Protein AF-A0A022XU74-F1 (afdb_monomer_lite)

Structure (mmCIF, N/CA/C/O backbone):
data_AF-A0A022XU74-F1
#
_entry.id   AF-A0A022XU74-F1
#
loop_
_atom_site.group_PDB
_atom_site.id
_atom_site.type_symbol
_atom_site.label_atom_id
_atom_site.label_alt_id
_atom_site.label_comp_id
_atom_site.label_asym_id
_atom_site.label_entity_id
_atom_site.label_seq_id
_atom_site.pdbx_PDB_ins_code
_atom_site.Cartn_x
_atom_site.Cartn_y
_atom_site.Cartn_z
_atom_site.occupancy
_atom_site.B_iso_or_equiv
_atom_site.auth_seq_id
_atom_site.auth_comp_id
_atom_site.auth_asym_id
_atom_site.auth_atom_id
_atom_site.pdbx_PDB_model_num
ATOM 1 N N . MET A 1 1 ? 12.066 -0.675 -9.686 1.00 42.31 1 MET A N 1
ATOM 2 C CA . MET A 1 1 ? 11.246 -1.879 -9.434 1.00 42.31 1 MET A CA 1
ATOM 3 C C . MET A 1 1 ? 12.153 -3.079 -9.615 1.00 42.31 1 MET A C 1
ATOM 5 O O . MET A 1 1 ? 12.629 -3.297 -10.722 1.00 42.31 1 MET A O 1
ATOM 9 N N . SER A 1 2 ? 12.504 -3.754 -8.525 1.00 46.72 2 SER A N 1
ATOM 10 C CA . SER A 1 2 ? 13.387 -4.924 -8.525 1.00 46.72 2 SER A CA 1
ATOM 11 C C . SER A 1 2 ? 12.783 -6.002 -9.427 1.00 46.72 2 SER A C 1
ATOM 13 O O . SER A 1 2 ? 11.634 -6.386 -9.217 1.00 46.72 2 SER A O 1
ATOM 15 N N . GLN A 1 3 ? 13.498 -6.431 -10.468 1.00 62.00 3 GLN A N 1
ATOM 16 C CA . GLN A 1 3 ? 13.019 -7.490 -11.359 1.00 62.00 3 GLN A CA 1
ATOM 17 C C . GLN A 1 3 ? 12.858 -8.772 -10.539 1.00 62.00 3 GLN A C 1
ATOM 19 O O . GLN A 1 3 ? 13.815 -9.217 -9.904 1.00 62.00 3 GLN A O 1
ATOM 24 N N . LEU A 1 4 ? 11.647 -9.336 -10.506 1.00 69.75 4 LEU A N 1
ATOM 25 C CA . LEU A 1 4 ? 11.441 -10.625 -9.856 1.00 69.75 4 LEU A CA 1
ATOM 26 C C . LEU A 1 4 ? 12.253 -11.685 -10.619 1.00 69.75 4 LEU A C 1
ATOM 28 O O . LEU A 1 4 ? 12.171 -11.731 -11.849 1.00 69.75 4 LEU A O 1
ATOM 32 N N . PRO A 1 5 ? 13.027 -12.533 -9.921 1.00 74.19 5 PRO A N 1
ATOM 33 C CA . PRO A 1 5 ? 13.776 -13.599 -10.568 1.00 74.19 5 PRO A CA 1
ATOM 34 C C . PRO A 1 5 ? 12.819 -14.579 -11.256 1.00 74.19 5 PRO A C 1
ATOM 36 O O . PRO A 1 5 ? 11.730 -14.864 -10.748 1.00 74.19 5 PRO A O 1
ATOM 39 N N . SER A 1 6 ? 13.245 -15.129 -12.397 1.00 71.88 6 SER A N 1
ATOM 40 C CA . SER A 1 6 ? 12.476 -16.084 -13.216 1.00 71.88 6 SER A CA 1
ATOM 41 C C . SER A 1 6 ? 12.056 -17.348 -12.463 1.00 71.88 6 SER A C 1
ATOM 43 O O . SER A 1 6 ? 11.087 -18.003 -12.842 1.00 71.88 6 SER A O 1
ATOM 45 N N . LYS A 1 7 ? 12.758 -17.673 -11.372 1.00 80.25 7 LYS A N 1
ATOM 46 C CA . LYS A 1 7 ? 12.442 -18.768 -10.452 1.00 80.25 7 LYS A CA 1
ATOM 47 C C . LYS A 1 7 ? 12.146 -18.231 -9.047 1.00 80.25 7 LYS A C 1
ATOM 49 O O . LYS A 1 7 ? 12.738 -17.221 -8.660 1.00 80.25 7 LYS A O 1
ATOM 54 N N . PRO A 1 8 ? 11.244 -18.882 -8.291 1.00 83.25 8 PRO A N 1
ATOM 55 C CA . PRO A 1 8 ? 11.017 -18.558 -6.887 1.00 83.25 8 PRO A CA 1
ATOM 56 C C . PRO A 1 8 ? 12.295 -18.747 -6.074 1.00 83.25 8 PRO A C 1
ATOM 58 O O . PRO A 1 8 ? 13.014 -19.729 -6.261 1.00 83.25 8 PRO A O 1
ATOM 61 N N . SER A 1 9 ? 12.580 -17.787 -5.193 1.00 87.25 9 SER A N 1
ATOM 62 C CA . SER A 1 9 ? 13.694 -17.904 -4.248 1.00 87.25 9 SER A CA 1
ATOM 63 C C . SER A 1 9 ? 13.379 -18.968 -3.195 1.00 87.25 9 SER A C 1
ATOM 65 O O . SER A 1 9 ? 12.218 -19.180 -2.846 1.00 87.25 9 SER A O 1
ATOM 67 N N . GLU A 1 10 ? 14.404 -19.605 -2.636 1.00 88.88 10 GLU A N 1
ATOM 68 C CA . GLU A 1 10 ? 14.236 -20.541 -1.518 1.00 88.88 10 GLU A CA 1
ATOM 69 C C . GLU A 1 10 ? 13.558 -19.860 -0.315 1.00 88.88 10 GLU A C 1
ATOM 71 O O . GLU A 1 10 ? 12.659 -20.429 0.306 1.00 88.88 10 GLU A O 1
ATOM 76 N N . ASP A 1 11 ? 13.892 -18.589 -0.070 1.00 89.44 11 ASP A N 1
ATOM 77 C CA . ASP A 1 11 ? 13.248 -17.763 0.955 1.00 89.44 11 ASP A CA 1
ATOM 78 C C . ASP A 1 11 ? 11.762 -17.499 0.659 1.00 89.44 11 ASP A C 1
ATOM 80 O O . ASP A 1 11 ? 10.948 -17.487 1.580 1.00 89.44 11 ASP A O 1
ATOM 84 N N . GLU A 1 12 ? 11.388 -17.323 -0.615 1.00 88.44 12 GLU A N 1
ATOM 85 C CA . GLU A 1 12 ? 9.997 -17.102 -1.052 1.00 88.44 12 GLU A CA 1
ATOM 86 C C . GLU A 1 12 ? 9.151 -18.350 -0.775 1.00 88.44 12 GLU A C 1
ATOM 88 O O . GLU A 1 12 ? 8.079 -18.260 -0.178 1.00 88.44 12 GLU A O 1
ATOM 93 N N . ILE A 1 13 ? 9.680 -19.525 -1.128 1.00 91.62 13 ILE A N 1
ATOM 94 C CA . ILE A 1 13 ? 9.034 -20.822 -0.885 1.00 91.62 13 ILE A CA 1
ATOM 95 C C . ILE A 1 13 ? 8.890 -21.068 0.619 1.00 91.62 13 ILE A C 1
ATOM 97 O O . ILE A 1 13 ? 7.824 -21.465 1.096 1.00 91.62 13 ILE A O 1
ATOM 101 N N . ARG A 1 14 ? 9.954 -20.805 1.385 1.00 94.88 14 ARG A N 1
ATOM 102 C CA . ARG A 1 14 ? 9.947 -20.952 2.842 1.00 94.88 14 ARG A CA 1
ATOM 103 C C . ARG A 1 14 ? 8.924 -20.024 3.492 1.00 94.88 14 ARG A C 1
ATOM 105 O O . ARG A 1 14 ? 8.194 -20.463 4.379 1.00 94.88 14 ARG A O 1
ATOM 112 N N . LEU A 1 15 ? 8.860 -18.765 3.066 1.00 94.25 15 LEU A N 1
ATOM 113 C CA . LEU A 1 15 ? 7.917 -17.785 3.595 1.00 94.25 15 LEU A CA 1
ATOM 114 C C . LEU A 1 15 ? 6.472 -18.163 3.252 1.00 94.25 15 LEU A C 1
ATOM 116 O O . LEU A 1 15 ? 5.611 -18.108 4.127 1.00 94.25 15 LEU A O 1
ATOM 120 N N . GLU A 1 16 ? 6.200 -18.605 2.021 1.00 93.62 16 GLU A N 1
ATOM 121 C CA . GLU A 1 16 ? 4.868 -19.080 1.625 1.00 93.62 16 GLU A CA 1
ATOM 122 C C . GLU A 1 16 ? 4.413 -20.246 2.516 1.00 93.62 16 GLU A C 1
ATOM 124 O O . GLU A 1 16 ? 3.294 -20.227 3.038 1.00 93.62 16 GLU A O 1
ATOM 129 N N . ALA A 1 17 ? 5.295 -21.221 2.757 1.00 95.06 17 ALA A N 1
ATOM 130 C CA . ALA A 1 17 ? 5.013 -22.350 3.640 1.00 95.06 17 ALA A CA 1
ATOM 131 C C . ALA A 1 17 ? 4.748 -21.902 5.090 1.00 95.06 17 ALA A C 1
ATOM 133 O O . ALA A 1 17 ? 3.810 -22.383 5.727 1.00 95.06 17 ALA A O 1
ATOM 134 N N . GLN A 1 18 ? 5.525 -20.942 5.605 1.00 96.94 18 GLN A N 1
ATOM 135 C CA . GLN A 1 18 ? 5.308 -20.368 6.938 1.00 96.94 18 GLN A CA 1
ATOM 136 C C . GLN A 1 18 ? 3.965 -19.641 7.045 1.00 96.94 18 GLN A C 1
ATOM 138 O O . GLN A 1 18 ? 3.257 -19.804 8.038 1.00 96.94 18 GLN A O 1
ATOM 143 N N . ILE A 1 19 ? 3.579 -18.866 6.029 1.00 96.38 19 ILE A N 1
ATOM 144 C CA . ILE A 1 19 ? 2.283 -18.179 6.008 1.00 96.38 19 ILE A CA 1
ATOM 145 C C . ILE A 1 19 ? 1.147 -19.208 5.999 1.00 96.38 19 ILE A C 1
ATOM 147 O O . ILE A 1 19 ? 0.192 -19.067 6.763 1.00 96.38 19 ILE A O 1
ATOM 151 N N . GLN A 1 20 ? 1.247 -20.265 5.189 1.00 96.06 20 GLN A N 1
ATOM 152 C CA . GLN A 1 20 ? 0.244 -21.334 5.156 1.00 96.06 20 GLN A CA 1
ATOM 153 C C . GLN A 1 20 ? 0.115 -22.058 6.505 1.00 96.06 20 GLN A C 1
ATOM 155 O O . GLN A 1 20 ? -1.008 -22.302 6.952 1.00 96.06 20 GLN A O 1
ATOM 160 N N . ASP A 1 21 ? 1.229 -22.338 7.186 1.00 97.31 21 ASP A N 1
ATOM 161 C CA . ASP A 1 21 ? 1.238 -22.913 8.539 1.00 97.31 21 ASP A CA 1
ATOM 162 C C . ASP A 1 21 ? 0.601 -21.965 9.571 1.00 97.31 21 ASP A C 1
ATOM 164 O O . ASP A 1 21 ? -0.233 -22.375 10.375 1.00 97.31 21 ASP A O 1
ATOM 168 N N . ILE A 1 22 ? 0.899 -20.665 9.527 1.00 97.44 22 ILE A N 1
ATOM 169 C CA . ILE A 1 22 ? 0.274 -19.690 10.435 1.00 97.44 22 ILE A CA 1
ATOM 170 C C . ILE A 1 22 ? -1.238 -19.601 10.194 1.00 97.44 22 ILE A C 1
ATOM 172 O O . ILE A 1 22 ? -2.018 -19.567 11.150 1.00 97.44 22 ILE A O 1
ATOM 176 N N . LEU A 1 23 ? -1.677 -19.576 8.934 1.00 97.06 23 LEU A N 1
ATOM 177 C CA . LEU A 1 23 ? -3.100 -19.529 8.595 1.00 97.06 23 LEU A CA 1
ATOM 178 C C . LEU A 1 23 ? -3.827 -20.811 9.020 1.00 97.06 23 LEU A C 1
ATOM 180 O O . LEU A 1 23 ? -4.957 -20.726 9.499 1.00 97.06 23 LEU A O 1
ATOM 184 N N . SER A 1 24 ? -3.194 -21.982 8.902 1.00 97.31 24 SER A N 1
ATOM 185 C CA . SER A 1 24 ? -3.773 -23.246 9.372 1.00 97.31 24 SER A CA 1
ATOM 186 C C . SER A 1 24 ? -3.878 -23.286 10.901 1.00 97.31 24 SER A C 1
ATOM 188 O O . SER A 1 24 ? -4.928 -23.640 11.433 1.00 97.31 24 SER A O 1
ATOM 190 N N . ARG A 1 25 ? -2.857 -22.817 11.628 1.00 97.69 25 ARG A N 1
ATOM 191 C CA . ARG A 1 25 ? -2.899 -22.690 13.096 1.00 97.69 25 ARG A CA 1
ATOM 192 C C . ARG A 1 25 ? -3.956 -21.697 13.573 1.00 97.69 25 ARG A C 1
ATOM 194 O O . ARG A 1 25 ? -4.599 -21.921 14.594 1.00 97.69 25 ARG A O 1
ATOM 201 N N . ARG A 1 26 ? -4.168 -20.596 12.848 1.00 97.06 26 ARG A N 1
ATOM 202 C CA . ARG A 1 26 ? -5.259 -19.653 13.152 1.00 97.06 26 ARG A CA 1
ATOM 203 C C . ARG A 1 26 ? -6.628 -20.299 12.960 1.00 97.06 26 ARG A C 1
ATOM 205 O O . ARG A 1 26 ? -7.516 -20.071 13.773 1.00 97.06 26 ARG A O 1
ATOM 212 N N . ASP A 1 27 ? -6.790 -21.116 11.926 1.00 97.12 27 ASP A N 1
ATOM 213 C CA . ASP A 1 27 ? -8.027 -21.852 11.649 1.00 97.12 27 ASP A CA 1
ATOM 214 C C . ASP A 1 27 ? -8.361 -22.868 12.749 1.00 97.12 27 ASP A C 1
ATOM 216 O O . ASP A 1 27 ? -9.500 -22.931 13.224 1.00 97.12 27 ASP A O 1
ATOM 220 N N . THR A 1 28 ? -7.357 -23.614 13.225 1.00 97.38 28 THR A N 1
ATOM 221 C CA . THR A 1 28 ? -7.536 -24.554 14.339 1.00 97.38 28 THR A CA 1
ATOM 222 C C . THR A 1 28 ? -7.875 -23.827 15.636 1.00 97.38 28 THR A C 1
ATOM 224 O O . THR A 1 28 ? -8.799 -24.244 16.334 1.00 97.38 28 THR A O 1
ATOM 227 N N . LEU A 1 29 ? -7.212 -22.705 15.932 1.00 96.69 29 LEU A N 1
ATOM 228 C CA . LEU A 1 29 ? -7.495 -21.886 17.113 1.00 96.69 29 LEU A CA 1
ATOM 229 C C . LEU A 1 29 ? -8.911 -21.296 17.065 1.00 96.69 29 LEU A C 1
ATOM 231 O O . LEU A 1 29 ? -9.651 -21.389 18.040 1.00 96.69 29 LEU A O 1
ATOM 235 N N . ILE A 1 30 ? -9.337 -20.747 15.925 1.00 95.94 30 ILE A N 1
ATOM 236 C CA . ILE A 1 30 ? -10.706 -20.237 15.741 1.00 95.94 30 ILE A CA 1
ATOM 237 C C . ILE A 1 30 ? -11.735 -21.365 15.896 1.00 95.94 30 ILE A C 1
ATOM 239 O O . ILE A 1 30 ? -12.788 -21.165 16.502 1.00 95.94 30 ILE A O 1
ATOM 243 N N . SER A 1 31 ? -11.426 -22.567 15.407 1.00 95.12 31 SER A N 1
ATOM 244 C CA . SER A 1 31 ? -12.279 -23.746 15.593 1.00 95.12 31 SER A CA 1
ATOM 245 C C . SER A 1 31 ? -12.391 -24.149 17.067 1.00 95.12 31 SER A C 1
ATOM 247 O O . SER A 1 31 ? -13.482 -24.479 17.531 1.00 95.12 31 SER A O 1
ATOM 249 N N . GLN A 1 32 ? -11.295 -24.082 17.829 1.00 95.12 32 GLN A N 1
ATOM 250 C CA . GLN A 1 32 ? -11.302 -24.312 19.278 1.00 95.12 32 GLN A CA 1
ATOM 251 C C . GLN A 1 32 ? -12.114 -23.242 20.019 1.00 95.12 32 GLN A C 1
ATOM 253 O O . GLN A 1 32 ? -12.938 -23.590 20.862 1.00 95.12 32 GLN A O 1
ATOM 258 N N . LEU A 1 33 ? -11.947 -21.961 19.667 1.00 91.62 33 LEU A N 1
ATOM 259 C CA . LEU A 1 33 ? -12.732 -20.860 20.235 1.00 91.62 33 LEU A CA 1
ATOM 260 C C . LEU A 1 33 ? -14.230 -21.020 19.963 1.00 91.62 33 LEU A C 1
ATOM 262 O O . LEU A 1 33 ? -15.030 -20.741 20.851 1.00 91.62 33 LEU A O 1
ATOM 266 N N . SER A 1 34 ? -14.609 -21.505 18.775 1.00 92.19 34 SER A N 1
ATOM 267 C CA . SER A 1 34 ? -16.009 -21.833 18.485 1.00 92.19 34 SER A CA 1
ATOM 268 C C . SER A 1 34 ? -16.546 -22.866 19.456 1.00 92.19 34 SER A C 1
ATOM 270 O O . SER A 1 34 ? -17.544 -22.607 20.107 1.00 92.19 34 SER A O 1
ATOM 272 N N . ARG A 1 35 ? -15.846 -23.995 19.615 1.00 91.50 35 ARG A N 1
ATOM 273 C CA . ARG A 1 35 ? -16.293 -25.080 20.500 1.00 91.50 35 ARG A CA 1
ATOM 274 C C . ARG A 1 35 ? -16.419 -24.628 21.952 1.00 91.50 35 ARG A C 1
ATOM 276 O O . ARG A 1 35 ? -17.357 -25.027 22.629 1.00 91.50 35 ARG A O 1
ATOM 283 N N . LEU A 1 36 ? -15.488 -23.795 22.423 1.00 89.44 36 LEU A N 1
ATOM 284 C CA . LEU A 1 36 ? -15.551 -23.220 23.768 1.00 89.44 36 LEU A CA 1
ATOM 285 C C . LEU A 1 36 ? -16.782 -22.326 23.934 1.00 89.44 36 LEU A C 1
ATOM 287 O O . LEU A 1 36 ? -17.478 -22.430 24.939 1.00 89.44 36 LEU A O 1
ATOM 291 N N . LEU A 1 37 ? -17.085 -21.495 22.938 1.00 87.69 37 LEU A N 1
ATOM 292 C CA . LEU A 1 37 ? -18.254 -20.622 22.969 1.00 87.69 37 LEU A CA 1
ATOM 293 C C . LEU A 1 37 ? -19.570 -21.402 22.857 1.00 87.69 37 LEU A C 1
ATOM 295 O O . LEU A 1 37 ? -20.526 -21.069 23.546 1.00 87.69 37 LEU A O 1
ATOM 299 N N . ASP A 1 38 ? -19.595 -22.465 22.053 1.00 85.69 38 ASP A N 1
ATOM 300 C CA . ASP A 1 38 ? -20.742 -23.369 21.915 1.00 85.69 38 ASP A CA 1
ATOM 301 C C . ASP A 1 38 ? -21.007 -24.158 23.215 1.00 85.69 38 ASP A C 1
ATOM 303 O O . ASP A 1 38 ? -22.126 -24.603 23.458 1.00 85.69 38 ASP A O 1
ATOM 307 N N . SER A 1 39 ? -19.987 -24.311 24.071 1.00 85.12 39 SER A N 1
ATOM 308 C CA . SER A 1 39 ? -20.100 -24.932 25.397 1.00 85.12 39 SER A CA 1
ATOM 309 C C . SER A 1 39 ? -20.493 -23.966 2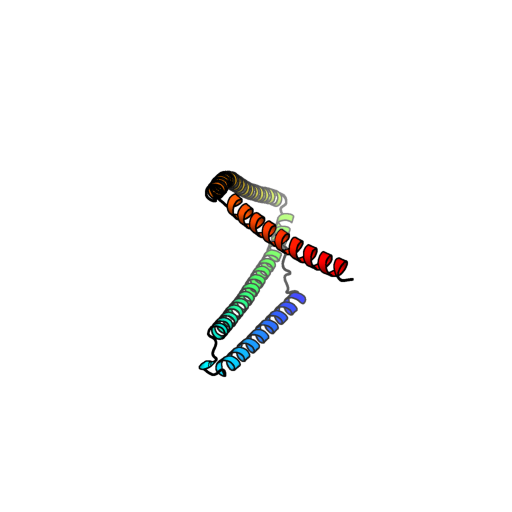6.526 1.00 85.12 39 SER A C 1
ATOM 311 O O . SER A 1 39 ? -20.791 -24.421 27.631 1.00 85.12 39 SER A O 1
ATOM 313 N N . GLU A 1 40 ? -20.510 -22.647 26.285 1.00 83.31 40 GLU A N 1
ATOM 314 C CA . GLU A 1 40 ? -20.967 -21.670 27.282 1.00 83.31 40 GLU A CA 1
ATOM 315 C C . GLU A 1 40 ? -22.496 -21.727 27.437 1.00 83.31 40 GLU A C 1
ATOM 317 O O . GLU A 1 40 ? -23.253 -21.751 26.468 1.00 83.31 40 GLU A O 1
ATOM 322 N N . THR A 1 41 ? -22.981 -21.694 28.681 1.00 73.75 41 THR A N 1
ATOM 323 C CA . THR A 1 41 ? -24.421 -21.608 28.955 1.00 73.75 41 THR A CA 1
ATOM 324 C C . THR A 1 41 ? -25.021 -20.294 28.429 1.00 73.75 41 THR A C 1
ATOM 326 O O . THR A 1 41 ? -24.374 -19.249 28.540 1.00 73.75 41 THR A O 1
ATOM 329 N N . PRO A 1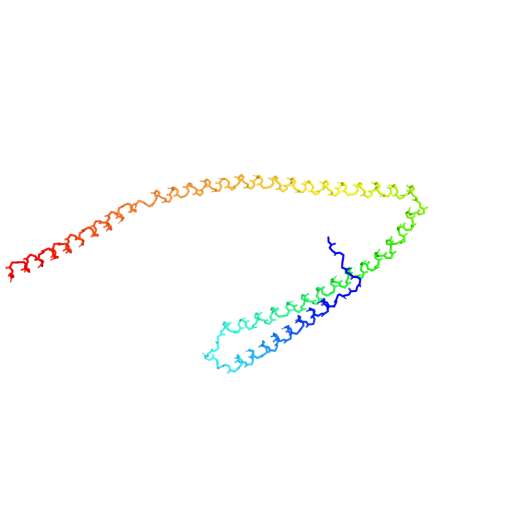 42 ? -26.286 -20.278 27.958 1.00 68.75 42 PRO A N 1
ATOM 330 C CA . PRO A 1 42 ? -26.923 -19.081 27.394 1.00 68.75 42 PRO A CA 1
ATOM 331 C C . PRO A 1 42 ? -26.934 -17.864 28.332 1.00 68.75 42 PRO A C 1
ATOM 333 O O . PRO A 1 42 ? -26.874 -16.731 27.869 1.00 68.75 42 PRO A O 1
ATOM 336 N N . LEU A 1 43 ? -26.962 -18.089 29.653 1.00 61.66 43 LEU A N 1
ATOM 337 C CA . LEU A 1 43 ? -26.923 -17.029 30.671 1.00 61.66 43 LEU A CA 1
ATOM 338 C C . LEU A 1 43 ? -25.570 -16.299 30.776 1.00 61.66 43 LEU A C 1
ATOM 340 O O . LEU A 1 43 ? -25.524 -15.185 31.287 1.00 61.66 43 LEU A O 1
ATOM 344 N N . THR A 1 44 ? -24.478 -16.906 30.306 1.00 68.12 44 THR A N 1
ATOM 345 C CA . THR A 1 44 ? -23.117 -16.333 30.319 1.00 68.12 44 THR A CA 1
A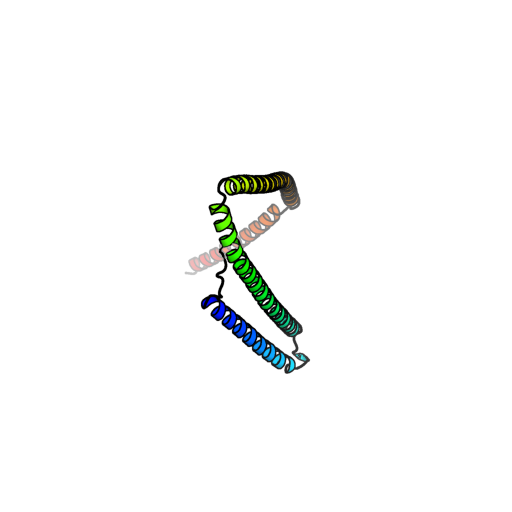TOM 346 C C . THR A 1 44 ? -22.605 -15.989 28.920 1.00 68.12 44 THR A C 1
ATOM 348 O O . THR A 1 44 ? -21.499 -15.461 28.781 1.00 68.12 44 THR A O 1
ATOM 351 N N . ALA A 1 45 ? -23.401 -16.276 27.885 1.00 69.50 45 ALA A N 1
ATOM 352 C CA . ALA A 1 45 ? -23.045 -16.058 26.493 1.00 69.50 45 ALA A CA 1
ATOM 353 C C . ALA A 1 45 ? -22.917 -14.556 26.201 1.00 69.50 45 ALA A C 1
ATOM 355 O O . ALA A 1 45 ? -23.886 -13.797 26.203 1.00 69.50 45 ALA A O 1
ATOM 356 N N . SER A 1 46 ? -21.688 -14.109 25.945 1.00 82.06 46 SER A N 1
ATOM 357 C CA . SER A 1 46 ? -21.408 -12.709 25.630 1.00 82.06 46 SER A CA 1
ATOM 358 C C . SER A 1 46 ? -21.543 -12.453 24.128 1.00 82.06 46 SER A C 1
ATOM 360 O O . SER A 1 46 ? -20.775 -12.993 23.329 1.00 82.06 46 SER A O 1
ATOM 362 N N . ALA A 1 47 ? -22.453 -11.553 23.742 1.00 85.25 47 ALA A N 1
ATOM 363 C CA . ALA A 1 47 ? -22.606 -11.098 22.355 1.00 85.25 47 ALA A CA 1
ATOM 364 C C . ALA A 1 47 ? -21.294 -10.531 21.770 1.00 85.25 47 ALA A C 1
ATOM 366 O O . ALA A 1 47 ? -21.004 -10.700 20.586 1.00 85.25 47 ALA A O 1
ATOM 367 N N . LEU A 1 48 ? -20.450 -9.923 22.614 1.00 87.44 48 LEU A N 1
ATOM 368 C CA . LEU A 1 48 ? -19.128 -9.437 22.214 1.00 87.44 48 LEU A CA 1
ATOM 369 C C . LEU A 1 48 ? -18.185 -10.587 21.833 1.00 87.44 48 LEU A C 1
ATOM 371 O O . LEU A 1 48 ? -17.472 -10.474 20.837 1.00 87.44 48 LEU A O 1
ATOM 375 N N . LYS A 1 49 ? -18.179 -11.701 22.580 1.00 88.75 49 LYS A N 1
ATOM 376 C CA . LYS A 1 49 ? -17.353 -12.879 22.250 1.00 88.75 49 LYS A CA 1
ATOM 377 C C . LYS A 1 49 ? -17.778 -13.495 20.914 1.00 88.75 49 LYS A C 1
ATOM 379 O O . LYS A 1 49 ? -16.921 -13.798 20.087 1.00 88.75 49 LYS A O 1
ATOM 384 N N . GLN A 1 50 ? -19.086 -13.605 20.674 1.00 88.69 50 GLN A N 1
ATOM 385 C CA . GLN A 1 50 ? -19.642 -14.096 19.405 1.00 88.69 50 GLN A CA 1
ATOM 386 C C . GLN A 1 50 ? -19.261 -13.195 18.224 1.00 88.69 50 GLN A C 1
ATOM 388 O O . GLN A 1 50 ? -18.804 -13.687 17.191 1.00 88.69 50 GLN A O 1
ATOM 393 N N . ASN A 1 51 ? -19.378 -11.874 18.388 1.00 92.06 51 ASN A N 1
ATOM 394 C CA . ASN A 1 51 ? -19.001 -10.922 17.348 1.00 92.06 51 ASN A CA 1
ATOM 395 C C . ASN A 1 51 ? -17.495 -10.973 17.032 1.00 92.06 51 ASN A C 1
ATOM 397 O O . ASN A 1 51 ? -17.118 -11.041 15.863 1.00 92.06 51 ASN A O 1
ATOM 401 N N . ASN A 1 52 ? -16.634 -11.036 18.053 1.00 92.94 52 ASN A N 1
ATOM 402 C CA . ASN A 1 52 ? -15.189 -11.174 17.849 1.00 92.94 52 ASN A CA 1
ATOM 403 C C . ASN A 1 52 ? -14.830 -12.486 17.138 1.00 92.94 52 ASN A C 1
ATOM 405 O O . ASN A 1 52 ? -14.013 -12.473 16.220 1.00 92.94 52 ASN A O 1
ATOM 409 N N . LEU A 1 53 ? -15.467 -13.606 17.495 1.00 93.44 53 LEU A N 1
ATOM 410 C CA . LEU A 1 53 ? -15.257 -14.880 16.803 1.00 93.44 53 LEU A CA 1
ATOM 411 C C . LEU A 1 53 ? -15.660 -14.799 15.323 1.00 93.44 53 LEU A C 1
ATOM 413 O O . LEU A 1 53 ? -14.921 -15.272 14.458 1.00 93.44 53 LEU A O 1
ATOM 417 N N . SER A 1 54 ? -16.802 -14.171 15.024 1.00 93.88 54 SER A N 1
ATOM 418 C CA . SER A 1 54 ? -17.237 -13.915 13.645 1.00 93.88 54 SER A CA 1
ATOM 419 C C . SER A 1 54 ? -16.204 -13.087 12.881 1.00 93.88 54 SER A C 1
ATOM 421 O O . SER A 1 54 ? -15.788 -13.471 11.790 1.00 93.88 54 SER A O 1
ATOM 423 N N . ARG A 1 55 ? -15.711 -12.004 13.490 1.00 96.25 55 ARG A N 1
ATOM 424 C CA . ARG A 1 55 ? -14.673 -11.150 12.905 1.00 96.25 55 ARG A CA 1
ATOM 425 C C . ARG A 1 55 ? -13.367 -11.907 12.659 1.00 96.25 55 ARG A C 1
ATOM 427 O O . ARG A 1 55 ? -12.741 -11.733 11.621 1.00 96.25 55 ARG A O 1
ATOM 434 N N . HIS A 1 56 ? -12.945 -12.776 13.577 1.00 96.19 56 HIS A N 1
ATOM 435 C CA . HIS A 1 56 ? -11.740 -13.585 13.385 1.00 96.19 56 HIS A CA 1
ATOM 436 C C . HIS A 1 56 ? -11.857 -14.548 12.195 1.00 96.19 56 HIS A C 1
ATOM 438 O O . HIS A 1 56 ? -10.868 -14.735 11.484 1.00 96.19 56 HIS A O 1
ATOM 444 N N . ARG A 1 57 ? -13.045 -15.123 11.951 1.00 96.56 57 ARG A N 1
ATOM 445 C CA . ARG A 1 57 ? -13.316 -15.957 10.765 1.00 96.56 57 ARG A CA 1
ATOM 446 C C . ARG A 1 57 ? -13.242 -15.153 9.473 1.00 96.56 57 ARG A C 1
ATOM 448 O O . ARG A 1 57 ? -12.613 -15.606 8.522 1.00 96.56 57 ARG A O 1
ATOM 455 N N . GLU A 1 58 ? -13.852 -13.973 9.461 1.00 97.56 58 GLU A N 1
ATOM 456 C CA . GLU A 1 58 ? -13.848 -13.067 8.310 1.00 97.56 58 GLU A CA 1
ATOM 457 C C . GLU A 1 58 ? -12.420 -12.657 7.928 1.00 97.56 58 GLU A C 1
ATOM 459 O O . GLU A 1 58 ? -11.993 -12.894 6.802 1.00 97.56 58 GLU A O 1
ATOM 464 N N . VAL A 1 59 ? -11.637 -12.176 8.897 1.00 97.62 59 VAL A N 1
ATOM 465 C CA . VAL A 1 59 ? -10.237 -11.772 8.680 1.00 97.62 59 VAL A CA 1
ATOM 466 C C . VAL A 1 59 ? -9.370 -12.951 8.219 1.00 97.62 59 VAL A C 1
ATOM 468 O O . VAL A 1 59 ? -8.478 -12.792 7.389 1.00 97.62 59 VAL A O 1
ATOM 471 N N . LEU A 1 60 ? -9.604 -14.164 8.736 1.00 97.25 60 LEU A N 1
ATOM 472 C CA . LEU A 1 60 ? -8.881 -15.351 8.267 1.00 97.25 60 LEU A CA 1
ATOM 473 C C . LEU A 1 60 ? -9.200 -15.670 6.797 1.00 97.25 60 LEU A C 1
ATOM 475 O O . LEU A 1 60 ? -8.302 -16.042 6.037 1.00 97.25 60 LEU A O 1
ATOM 479 N N . LEU A 1 61 ? -10.467 -15.548 6.402 1.00 97.25 61 LEU A N 1
ATOM 480 C CA . LEU A 1 61 ? -10.909 -15.775 5.029 1.00 97.25 61 LEU A CA 1
ATOM 481 C C . LEU A 1 61 ? -10.322 -14.723 4.082 1.00 97.25 61 LEU A C 1
ATOM 483 O O . LEU A 1 61 ? -9.811 -15.090 3.024 1.00 97.25 61 LEU A O 1
ATOM 487 N N . GLU A 1 62 ? -10.319 -13.456 4.493 1.00 97.94 62 GLU A N 1
ATOM 488 C CA . GLU A 1 62 ? -9.689 -12.352 3.767 1.00 97.94 62 GLU A CA 1
ATOM 489 C C . GLU A 1 62 ? -8.204 -12.636 3.508 1.00 97.94 62 GLU A C 1
ATOM 491 O O . GLU A 1 62 ? -7.780 -12.673 2.354 1.00 97.94 62 GLU A O 1
ATOM 496 N N . HIS A 1 63 ? -7.424 -12.968 4.542 1.00 97.50 63 HIS A N 1
ATOM 497 C CA . HIS A 1 63 ? -5.998 -13.271 4.372 1.00 97.50 63 HIS A CA 1
ATOM 498 C C . HIS A 1 63 ? -5.734 -14.486 3.472 1.00 97.50 63 HIS A C 1
ATOM 500 O O . HIS A 1 63 ? -4.748 -14.512 2.734 1.00 97.50 63 HIS A O 1
ATOM 506 N N . ARG A 1 64 ? -6.599 -15.509 3.498 1.00 96.88 64 ARG A N 1
ATOM 507 C CA . ARG A 1 64 ? -6.486 -16.660 2.584 1.00 96.88 64 ARG A CA 1
ATOM 508 C C . ARG A 1 64 ? -6.716 -16.249 1.130 1.00 96.88 64 ARG A C 1
ATOM 510 O O . ARG A 1 64 ? -5.995 -16.710 0.242 1.00 96.88 64 ARG A O 1
ATOM 517 N N . GLN A 1 65 ? -7.707 -15.397 0.878 1.00 97.31 65 GLN A N 1
ATOM 518 C CA . GLN A 1 65 ? -7.967 -14.864 -0.459 1.00 97.31 65 GLN A CA 1
ATOM 519 C C . GLN A 1 65 ? -6.832 -13.953 -0.927 1.00 97.31 65 GLN A C 1
ATOM 521 O O . GLN A 1 65 ? -6.401 -14.057 -2.075 1.00 97.31 65 GLN A O 1
ATOM 526 N N . GLU A 1 66 ? -6.313 -13.115 -0.034 1.00 96.81 66 GLU A N 1
ATOM 527 C CA . GLU A 1 66 ? -5.193 -12.222 -0.307 1.00 96.81 66 GLU A CA 1
ATOM 528 C C . GLU A 1 66 ? -3.927 -13.005 -0.666 1.00 96.81 66 GLU A C 1
ATOM 530 O O . GLU A 1 66 ? -3.317 -12.721 -1.695 1.00 96.81 66 GLU A O 1
ATOM 535 N N . LEU A 1 67 ? -3.588 -14.061 0.084 1.00 95.88 67 LEU A N 1
ATOM 536 C CA . LEU A 1 67 ? -2.459 -14.937 -0.242 1.00 95.88 67 LEU A CA 1
ATOM 537 C C . LEU A 1 67 ? -2.617 -15.574 -1.630 1.00 95.88 67 LEU A C 1
ATOM 539 O O . LEU A 1 67 ? -1.674 -15.581 -2.423 1.00 95.88 67 LEU A O 1
ATOM 543 N N . LYS A 1 68 ? -3.815 -16.080 -1.954 1.00 96.06 68 LYS A N 1
ATOM 544 C CA . LYS A 1 68 ? -4.103 -16.657 -3.276 1.00 96.06 68 LYS A CA 1
ATOM 545 C C . LYS A 1 68 ? -3.937 -15.618 -4.386 1.00 96.06 68 LYS A C 1
ATOM 547 O O . LYS A 1 68 ? -3.350 -15.921 -5.424 1.00 96.06 68 LYS A O 1
ATOM 552 N N . ARG A 1 69 ? -4.443 -14.402 -4.172 1.00 96.94 69 ARG A N 1
ATOM 553 C CA . ARG A 1 69 ? -4.324 -13.290 -5.119 1.00 96.94 69 ARG A CA 1
ATOM 554 C C . ARG A 1 69 ? -2.866 -12.885 -5.308 1.00 96.94 69 ARG A C 1
ATOM 556 O O . ARG A 1 69 ? -2.430 -12.757 -6.444 1.00 96.94 69 ARG A O 1
ATOM 563 N N . LEU A 1 70 ? -2.113 -12.739 -4.221 1.00 94.50 70 LEU A N 1
ATOM 564 C CA . LEU A 1 70 ? -0.700 -12.375 -4.257 1.00 94.50 70 LEU A CA 1
ATOM 565 C C . LEU A 1 70 ? 0.116 -13.413 -5.031 1.00 94.50 70 LEU A C 1
ATOM 567 O O . LEU A 1 70 ? 0.888 -13.045 -5.912 1.00 94.50 70 LEU A O 1
ATOM 571 N N . LYS A 1 71 ? -0.117 -14.704 -4.776 1.00 93.81 71 LYS A N 1
ATOM 572 C CA . LYS A 1 71 ? 0.528 -15.798 -5.510 1.00 93.81 71 LYS A CA 1
ATOM 573 C C . LYS A 1 71 ? 0.236 -15.742 -7.011 1.00 93.81 71 LYS A C 1
ATOM 575 O O . LYS A 1 71 ? 1.153 -15.896 -7.813 1.00 93.81 71 LYS A O 1
ATOM 580 N N . ALA A 1 72 ? -1.017 -15.490 -7.391 1.00 93.94 72 ALA A N 1
ATOM 581 C CA . ALA A 1 72 ? -1.397 -15.340 -8.794 1.00 93.94 72 ALA A CA 1
ATOM 582 C C . ALA A 1 72 ? -0.696 -14.137 -9.449 1.00 93.94 72 ALA A C 1
ATOM 584 O O . ALA A 1 72 ? -0.120 -14.285 -10.521 1.00 93.94 72 ALA A O 1
ATOM 585 N N . THR A 1 73 ? -0.667 -12.980 -8.780 1.00 94.06 73 THR A N 1
ATOM 586 C CA . THR A 1 73 ? 0.027 -11.778 -9.270 1.00 94.06 73 THR A CA 1
ATOM 587 C C . THR A 1 73 ? 1.532 -12.004 -9.430 1.00 94.06 73 THR A C 1
ATOM 589 O O . THR A 1 73 ? 2.122 -11.560 -10.415 1.00 94.06 73 THR A O 1
ATOM 592 N N . ILE A 1 74 ? 2.170 -12.694 -8.479 1.00 91.75 74 ILE A N 1
ATOM 593 C CA . ILE A 1 74 ? 3.599 -13.029 -8.554 1.00 91.75 74 ILE A CA 1
ATOM 594 C C . ILE A 1 74 ? 3.865 -13.962 -9.739 1.00 91.75 74 ILE A C 1
ATOM 596 O O . ILE A 1 74 ? 4.804 -13.715 -10.494 1.00 91.75 74 ILE A O 1
ATOM 600 N N . SER A 1 75 ? 3.034 -14.992 -9.928 1.00 90.56 75 SER A N 1
ATOM 601 C CA . SER A 1 75 ? 3.145 -15.904 -11.074 1.00 90.56 75 SER A CA 1
ATOM 602 C C . SER A 1 75 ? 3.004 -15.157 -12.396 1.00 90.56 75 SER A C 1
ATOM 604 O O . SER A 1 75 ? 3.892 -15.254 -13.230 1.00 90.56 75 SER A O 1
ATOM 606 N N . ASP A 1 76 ? 1.960 -14.341 -12.548 1.00 91.00 76 ASP A N 1
ATOM 607 C CA . ASP A 1 76 ? 1.711 -13.557 -13.764 1.00 91.00 76 ASP A CA 1
ATOM 608 C C . ASP A 1 76 ? 2.870 -12.597 -14.075 1.00 91.00 76 ASP A C 1
ATOM 610 O O . ASP A 1 76 ? 3.352 -12.504 -15.204 1.00 91.00 76 ASP A O 1
ATOM 614 N N . THR A 1 77 ? 3.408 -11.939 -13.044 1.00 89.25 77 THR A N 1
ATOM 615 C CA . THR A 1 77 ? 4.581 -11.068 -13.193 1.00 89.25 77 THR A CA 1
ATOM 616 C C . THR A 1 77 ? 5.809 -11.859 -13.646 1.00 89.25 77 THR A C 1
ATOM 618 O O . THR A 1 77 ? 6.560 -11.395 -14.504 1.00 89.25 77 THR A O 1
ATOM 621 N N . ARG A 1 78 ? 6.024 -13.056 -13.092 1.00 88.31 78 ARG A N 1
ATOM 622 C CA . ARG A 1 78 ? 7.146 -13.939 -13.437 1.00 88.31 78 ARG A CA 1
ATOM 623 C C . ARG A 1 78 ? 7.006 -14.491 -14.859 1.00 88.31 78 ARG A C 1
ATOM 625 O O . ARG A 1 78 ? 7.982 -14.464 -15.604 1.00 88.31 78 ARG A O 1
ATOM 632 N N . ASP A 1 79 ? 5.805 -14.886 -15.267 1.00 87.38 79 ASP A N 1
ATOM 633 C CA . ASP A 1 79 ? 5.497 -15.328 -16.630 1.00 87.38 79 ASP A CA 1
ATOM 634 C C . ASP A 1 79 ? 5.728 -14.198 -17.636 1.00 87.38 79 ASP A C 1
ATOM 636 O O . ASP A 1 79 ? 6.415 -14.381 -18.643 1.00 87.38 79 ASP A O 1
ATOM 640 N N . ARG A 1 80 ? 5.273 -12.983 -17.312 1.00 86.38 80 ARG A N 1
ATOM 641 C CA . ARG A 1 80 ? 5.542 -11.787 -18.113 1.00 86.38 80 ARG A CA 1
ATOM 642 C C . ARG A 1 80 ? 7.039 -11.513 -18.249 1.00 86.38 80 ARG A C 1
ATOM 644 O O . ARG A 1 80 ? 7.495 -11.215 -19.347 1.00 86.38 80 ARG A O 1
ATOM 651 N N . VAL A 1 81 ? 7.815 -11.615 -17.170 1.00 84.50 81 VAL A N 1
ATOM 652 C CA . VAL A 1 81 ? 9.277 -11.431 -17.220 1.00 84.50 81 VAL A CA 1
ATOM 653 C C . VAL A 1 81 ? 9.944 -12.507 -18.079 1.00 84.50 81 VAL A C 1
ATOM 655 O O . VAL A 1 81 ? 10.808 -12.175 -18.888 1.00 84.50 81 VAL A O 1
ATOM 658 N N . ASN A 1 82 ? 9.523 -13.766 -17.961 1.00 83.12 82 ASN A N 1
ATOM 659 C CA . ASN A 1 82 ? 10.060 -14.867 -18.763 1.00 83.12 82 ASN A CA 1
ATOM 660 C C . ASN A 1 82 ? 9.800 -14.662 -20.263 1.00 83.12 82 ASN A C 1
ATOM 662 O O . ASN A 1 82 ? 10.710 -14.837 -21.072 1.00 83.12 82 ASN A O 1
ATOM 666 N N . LEU A 1 83 ? 8.593 -14.224 -20.635 1.00 83.44 83 LEU A N 1
ATOM 667 C CA . LEU A 1 83 ? 8.259 -13.886 -22.022 1.00 83.44 83 LEU A CA 1
ATOM 668 C C . LEU A 1 83 ? 9.070 -12.686 -22.526 1.00 83.44 83 LEU A C 1
ATOM 670 O O . LEU A 1 83 ? 9.605 -12.715 -23.634 1.00 83.44 83 LEU A O 1
ATOM 674 N N . LEU A 1 84 ? 9.204 -11.641 -21.705 1.00 80.38 84 LEU A N 1
ATOM 675 C CA . LEU A 1 84 ? 9.944 -10.437 -22.077 1.00 80.38 84 LEU A CA 1
ATOM 676 C C . LEU A 1 84 ? 11.449 -10.679 -22.190 1.00 80.38 84 LEU A C 1
ATOM 678 O O . LEU A 1 84 ? 12.076 -10.025 -23.010 1.00 80.38 84 LEU A O 1
ATOM 682 N N . SER A 1 85 ? 12.037 -11.596 -21.418 1.00 77.31 85 SER A N 1
ATOM 683 C CA . SER A 1 85 ? 13.472 -11.901 -21.506 1.00 77.31 85 SER A CA 1
ATOM 684 C C . SER A 1 85 ? 13.867 -12.408 -22.894 1.00 77.31 85 SER A C 1
ATOM 686 O O . SER A 1 85 ? 14.853 -11.933 -23.448 1.00 77.31 85 SER A O 1
ATOM 688 N N . ASN A 1 86 ? 13.082 -13.326 -23.464 1.00 74.81 86 ASN A N 1
ATOM 689 C CA . ASN A 1 86 ? 13.344 -13.886 -24.795 1.00 74.81 86 ASN A CA 1
ATOM 690 C C . ASN A 1 86 ? 13.100 -12.850 -25.900 1.00 74.81 86 ASN A C 1
ATOM 692 O O . ASN A 1 86 ? 13.888 -12.707 -26.827 1.00 74.81 86 ASN A O 1
ATOM 696 N N . VAL A 1 87 ? 12.033 -12.059 -25.769 1.00 78.88 87 VAL A N 1
ATOM 697 C CA . VAL A 1 87 ? 11.749 -10.978 -26.722 1.00 78.88 87 VAL A CA 1
ATOM 698 C C . VAL A 1 87 ? 12.837 -9.905 -26.674 1.00 78.88 87 VAL A C 1
ATOM 700 O O . VAL A 1 87 ? 13.219 -9.364 -27.705 1.00 78.88 87 VAL A O 1
ATOM 703 N N . ARG A 1 88 ? 13.378 -9.602 -25.490 1.00 79.38 88 ARG A N 1
ATOM 704 C CA . ARG A 1 88 ? 14.425 -8.591 -25.329 1.00 79.38 88 ARG A CA 1
ATOM 705 C C . ARG A 1 88 ? 15.745 -9.040 -25.944 1.00 79.38 88 ARG A C 1
ATOM 707 O O . ARG A 1 88 ? 16.360 -8.231 -26.623 1.00 79.38 88 ARG A O 1
ATOM 714 N N . SER A 1 89 ? 16.126 -10.314 -25.805 1.00 81.50 89 SER A N 1
ATOM 715 C CA . SER A 1 89 ? 17.304 -10.845 -26.505 1.00 81.50 89 SER A CA 1
ATOM 716 C C . SER A 1 89 ? 17.165 -10.770 -28.025 1.00 81.50 89 SER A C 1
ATOM 718 O O . SER A 1 89 ? 18.129 -10.417 -28.702 1.00 81.50 89 SER A O 1
ATOM 720 N N . ASP A 1 90 ? 15.971 -11.030 -28.559 1.00 79.31 90 ASP A N 1
ATOM 721 C CA . ASP A 1 90 ? 15.714 -10.956 -30.001 1.00 79.31 90 ASP A CA 1
ATOM 722 C C . ASP A 1 90 ? 15.704 -9.502 -30.504 1.00 79.31 90 ASP A C 1
ATOM 724 O O . ASP A 1 90 ? 16.265 -9.203 -31.558 1.00 79.31 90 ASP A O 1
ATOM 728 N N . ILE A 1 91 ? 15.128 -8.575 -29.729 1.00 79.00 91 ILE A N 1
ATOM 729 C CA . ILE A 1 91 ? 15.157 -7.133 -30.016 1.00 79.00 91 ILE A CA 1
ATOM 730 C C . ILE A 1 91 ? 16.590 -6.600 -29.969 1.00 79.00 91 ILE A C 1
ATOM 732 O O . ILE A 1 91 ? 16.978 -5.839 -30.852 1.00 79.00 91 ILE A O 1
ATOM 736 N N . ASP A 1 92 ? 17.381 -6.993 -28.972 1.00 81.38 92 ASP A N 1
ATOM 737 C CA . ASP A 1 92 ? 18.771 -6.556 -28.835 1.00 81.38 92 ASP A CA 1
ATOM 738 C C . ASP A 1 92 ? 19.628 -7.098 -29.991 1.00 81.38 92 ASP A C 1
ATOM 740 O O . ASP A 1 92 ? 20.422 -6.354 -30.571 1.00 81.38 92 ASP A O 1
ATOM 744 N N . ALA A 1 93 ? 19.411 -8.352 -30.407 1.00 82.44 93 ALA A N 1
ATOM 745 C CA . ALA A 1 93 ? 20.046 -8.930 -31.591 1.00 82.44 93 ALA A CA 1
ATOM 746 C C . ALA A 1 93 ? 19.635 -8.203 -32.886 1.00 82.44 93 ALA A C 1
ATOM 748 O O . ALA A 1 93 ? 20.487 -7.893 -33.722 1.00 82.44 93 ALA A O 1
ATOM 749 N N . TYR A 1 94 ? 18.350 -7.866 -33.038 1.00 80.06 94 TYR A N 1
ATOM 750 C CA . TYR A 1 94 ? 17.852 -7.089 -34.174 1.00 80.06 94 TYR A CA 1
ATOM 751 C C . TYR A 1 94 ? 18.446 -5.673 -34.202 1.00 80.06 94 TYR A C 1
ATOM 753 O O . TYR A 1 94 ? 18.957 -5.242 -35.238 1.00 80.06 94 TYR A O 1
ATOM 761 N N . ARG A 1 95 ? 18.469 -4.969 -33.063 1.00 80.38 95 ARG A N 1
ATOM 762 C CA . ARG A 1 95 ? 19.089 -3.640 -32.925 1.00 80.38 95 ARG A CA 1
ATOM 763 C C . ARG A 1 95 ? 20.584 -3.675 -33.246 1.00 80.38 95 ARG A C 1
ATOM 765 O O . ARG A 1 95 ? 21.066 -2.781 -33.936 1.00 80.38 95 ARG A O 1
ATOM 772 N N . ALA A 1 96 ? 21.300 -4.719 -32.824 1.00 80.88 96 ALA A N 1
ATOM 773 C CA . ALA A 1 96 ? 22.709 -4.916 -33.169 1.00 80.88 96 ALA A CA 1
ATOM 774 C C . ALA A 1 96 ? 22.922 -5.154 -34.677 1.00 80.88 96 ALA A C 1
ATOM 776 O O . ALA A 1 96 ? 23.931 -4.719 -35.230 1.00 80.88 96 ALA A O 1
ATOM 777 N N . SER A 1 97 ? 21.968 -5.805 -35.351 1.00 84.94 97 SER A N 1
ATOM 778 C CA . SER A 1 97 ? 22.012 -6.041 -36.800 1.00 84.94 97 SER A CA 1
ATOM 779 C C . SER A 1 97 ? 21.618 -4.825 -37.651 1.00 84.94 97 SER A C 1
ATOM 781 O O . SER A 1 97 ? 22.002 -4.757 -38.818 1.00 84.94 97 SER A O 1
ATOM 783 N N . ASN A 1 98 ? 20.889 -3.853 -37.084 1.00 85.56 98 ASN A N 1
ATOM 784 C CA . ASN A 1 98 ? 20.413 -2.661 -37.792 1.00 85.56 98 ASN A CA 1
ATOM 785 C C . ASN A 1 98 ? 20.597 -1.363 -36.967 1.00 85.56 98 ASN A C 1
ATOM 787 O O . ASN A 1 98 ? 19.624 -0.819 -36.432 1.00 85.56 98 ASN A O 1
ATOM 791 N N . PRO A 1 99 ? 21.829 -0.820 -36.893 1.00 79.94 99 PRO A N 1
ATOM 792 C CA . PRO A 1 99 ? 22.166 0.302 -36.010 1.00 79.94 99 PRO A CA 1
ATOM 793 C C . PRO A 1 99 ? 21.393 1.595 -36.308 1.00 79.94 99 PRO A C 1
ATOM 795 O O . PRO A 1 99 ? 20.975 2.290 -35.386 1.00 79.94 99 PRO A O 1
ATOM 798 N N . ALA A 1 100 ? 21.149 1.898 -37.588 1.00 81.44 100 ALA A N 1
ATOM 799 C CA . ALA A 1 100 ? 20.427 3.107 -37.994 1.00 81.44 100 ALA A CA 1
ATOM 800 C C . ALA A 1 100 ? 18.940 3.074 -37.590 1.00 81.44 100 ALA A C 1
ATOM 802 O O . ALA A 1 100 ? 18.372 4.097 -37.215 1.00 81.44 100 ALA A O 1
ATOM 803 N N . GLY A 1 101 ? 18.305 1.896 -37.630 1.00 82.81 101 GLY A N 1
ATOM 804 C CA . GLY A 1 101 ? 16.938 1.726 -37.127 1.00 82.81 101 GLY A CA 1
ATOM 805 C C . GLY A 1 101 ? 16.870 1.772 -35.600 1.00 82.81 101 GLY A C 1
ATOM 806 O O . GLY A 1 101 ? 15.935 2.342 -35.048 1.00 82.81 101 GLY A O 1
ATOM 807 N N . ALA A 1 102 ? 17.888 1.239 -34.918 1.00 80.44 102 ALA A N 1
ATOM 808 C CA . ALA A 1 102 ? 17.974 1.278 -33.460 1.00 80.44 102 ALA A CA 1
ATOM 809 C C . ALA A 1 102 ? 18.089 2.711 -32.910 1.00 80.44 102 ALA A C 1
ATOM 811 O O . ALA A 1 102 ? 17.483 3.018 -31.884 1.00 80.44 102 ALA A O 1
ATOM 812 N N . GLU A 1 103 ? 18.826 3.593 -33.593 1.00 83.69 103 GLU A N 1
ATOM 813 C CA . GLU A 1 103 ? 18.916 5.014 -33.233 1.00 83.69 103 GLU A CA 1
ATOM 814 C C . GLU A 1 103 ? 17.565 5.727 -33.399 1.00 83.69 103 GLU A C 1
ATOM 816 O O . GLU A 1 103 ? 17.126 6.433 -32.490 1.00 83.69 103 GLU A O 1
ATOM 821 N N . ALA A 1 104 ? 16.856 5.488 -34.507 1.00 86.44 104 ALA A N 1
ATOM 822 C CA . ALA A 1 104 ? 15.530 6.061 -34.737 1.00 86.44 104 ALA A CA 1
ATOM 823 C C . ALA A 1 104 ? 14.499 5.602 -33.685 1.00 86.44 104 ALA A C 1
ATOM 825 O O . ALA A 1 104 ? 13.762 6.430 -33.143 1.00 86.44 104 ALA A O 1
ATOM 826 N N . ASP A 1 105 ? 14.482 4.310 -33.343 1.00 85.00 105 ASP A N 1
ATOM 827 C CA . ASP A 1 105 ? 13.619 3.763 -32.288 1.00 85.00 105 ASP A CA 1
ATOM 828 C C . ASP A 1 105 ? 13.950 4.354 -30.913 1.00 85.00 105 ASP A C 1
ATOM 830 O O . ASP A 1 105 ? 13.045 4.691 -30.149 1.00 85.00 105 ASP A O 1
ATOM 834 N N . TYR A 1 106 ? 15.239 4.526 -30.602 1.00 86.12 106 TYR A N 1
ATOM 835 C CA . TYR A 1 106 ? 15.676 5.177 -29.369 1.00 86.12 106 TYR A CA 1
ATOM 836 C C . TYR A 1 106 ? 15.172 6.623 -29.284 1.00 86.12 106 TYR A C 1
ATOM 838 O O . TYR A 1 106 ? 14.660 7.034 -28.245 1.00 86.12 106 TYR A O 1
ATOM 846 N N . MET A 1 107 ? 15.254 7.391 -30.375 1.00 90.44 107 MET A N 1
ATOM 847 C CA . MET A 1 107 ? 14.749 8.769 -30.405 1.00 90.44 107 MET A CA 1
ATOM 848 C C . MET A 1 107 ? 13.224 8.838 -30.219 1.00 90.44 107 MET A C 1
ATOM 850 O O . MET A 1 107 ? 12.726 9.753 -29.558 1.00 90.44 107 MET A O 1
ATOM 854 N N . LEU A 1 108 ? 12.471 7.877 -30.764 1.00 91.44 108 LEU A N 1
ATOM 855 C CA . LEU A 1 108 ? 11.021 7.778 -30.557 1.00 91.44 108 LEU A CA 1
ATOM 856 C C . LEU A 1 108 ? 10.670 7.398 -29.111 1.00 91.44 108 LEU A C 1
ATOM 858 O O . LEU A 1 108 ? 9.762 7.991 -28.524 1.00 91.44 108 LEU A O 1
ATOM 862 N N . GLU A 1 109 ? 11.395 6.446 -28.524 1.00 91.50 109 GLU A N 1
ATOM 863 C CA . GLU A 1 109 ? 11.238 6.056 -27.120 1.00 91.50 109 GLU A CA 1
ATOM 864 C C . GLU A 1 109 ? 11.563 7.226 -26.182 1.00 91.50 109 GLU A C 1
ATOM 866 O O . GLU A 1 109 ? 10.814 7.494 -25.239 1.00 91.50 109 GLU A O 1
ATOM 871 N N . GLU A 1 110 ? 12.623 7.980 -26.477 1.00 92.62 110 GLU A N 1
ATOM 872 C CA . GLU A 1 110 ? 13.006 9.163 -25.710 1.00 92.62 110 GLU A CA 1
ATOM 873 C C . GLU A 1 110 ? 11.940 10.257 -25.788 1.00 92.62 110 GLU A C 1
ATOM 875 O O . GLU A 1 110 ? 11.588 10.846 -24.767 1.00 92.62 110 GLU A O 1
ATOM 880 N N . ARG A 1 111 ? 11.328 10.467 -26.960 1.00 94.44 111 ARG A N 1
ATOM 881 C CA . ARG A 1 111 ? 10.172 11.362 -27.087 1.00 94.44 111 ARG A CA 1
ATOM 882 C C . ARG A 1 111 ? 9.005 10.913 -26.204 1.00 94.44 111 ARG A C 1
ATOM 884 O O . ARG A 1 111 ? 8.434 11.735 -25.497 1.00 94.44 111 ARG A O 1
ATOM 891 N N . GLY A 1 112 ? 8.684 9.620 -26.187 1.00 93.50 112 GLY A N 1
ATOM 892 C CA . GLY A 1 112 ? 7.637 9.083 -25.312 1.00 93.50 112 GLY A CA 1
ATOM 893 C C . GLY A 1 112 ? 7.959 9.251 -23.821 1.00 93.50 112 GLY A C 1
ATOM 894 O O . GLY A 1 112 ? 7.075 9.556 -23.017 1.00 93.50 112 GLY A O 1
ATOM 895 N N . ARG A 1 113 ? 9.229 9.096 -23.427 1.00 93.31 113 ARG A N 1
ATOM 896 C CA . ARG A 1 113 ? 9.688 9.374 -22.056 1.00 93.31 113 ARG A CA 1
ATOM 897 C C . ARG A 1 113 ? 9.553 10.853 -21.703 1.00 93.31 113 ARG A C 1
ATOM 899 O O . ARG A 1 113 ? 9.092 11.152 -20.602 1.00 93.31 113 ARG A O 1
ATOM 906 N N . LEU A 1 114 ? 9.910 11.752 -22.619 1.00 94.12 114 LEU A N 1
ATOM 907 C CA . LEU A 1 114 ? 9.752 13.196 -22.447 1.00 94.12 114 LEU A CA 1
ATOM 908 C C . LEU A 1 114 ? 8.279 13.580 -22.283 1.00 94.12 114 LEU A C 1
ATOM 910 O O . LEU A 1 114 ? 7.955 14.262 -21.315 1.00 94.12 114 LEU A O 1
ATOM 914 N N . ASP A 1 115 ? 7.385 13.075 -23.137 1.00 96.06 115 ASP A N 1
ATOM 915 C CA . ASP A 1 115 ? 5.941 13.336 -23.045 1.00 96.06 115 ASP A CA 1
ATOM 916 C C . ASP A 1 115 ? 5.360 12.835 -21.709 1.00 96.06 115 ASP A C 1
ATOM 918 O O . ASP A 1 115 ? 4.619 13.548 -21.030 1.00 96.06 115 ASP A O 1
ATOM 922 N N . ASN A 1 116 ? 5.749 11.635 -21.263 1.00 93.94 116 ASN A N 1
ATOM 923 C CA . ASN A 1 116 ? 5.338 11.107 -19.957 1.00 93.94 116 ASN A CA 1
ATOM 924 C C . ASN A 1 116 ? 5.865 11.951 -18.788 1.00 93.94 116 ASN A C 1
ATOM 926 O O . ASN A 1 116 ? 5.137 12.195 -17.823 1.00 93.94 116 ASN A O 1
ATOM 930 N N . SER A 1 117 ? 7.117 12.407 -18.869 1.00 95.31 117 SER A N 1
ATOM 931 C CA . SER A 1 117 ? 7.700 13.309 -17.875 1.00 95.31 117 SER A CA 1
ATOM 932 C C . SER A 1 117 ? 6.970 14.651 -17.843 1.00 95.31 117 SER A C 1
ATOM 934 O O . SER A 1 117 ? 6.757 15.200 -16.763 1.00 95.31 117 SER A O 1
ATOM 936 N N . HIS A 1 118 ? 6.558 15.161 -19.003 1.00 95.88 118 HIS A N 1
ATOM 937 C CA . HIS A 1 118 ? 5.775 16.386 -19.119 1.00 95.88 118 HIS A CA 1
ATOM 938 C C . HIS A 1 118 ? 4.410 16.240 -18.441 1.00 95.88 118 HIS A C 1
ATOM 940 O O . HIS A 1 118 ? 4.073 17.036 -17.570 1.00 95.88 118 HIS A O 1
ATOM 946 N N . ASN A 1 119 ? 3.683 15.157 -18.727 1.00 95.00 119 ASN A N 1
ATOM 947 C CA . ASN A 1 119 ? 2.395 14.870 -18.087 1.00 95.00 119 ASN A CA 1
ATOM 948 C C . ASN A 1 119 ? 2.517 14.741 -16.558 1.00 95.00 119 ASN A C 1
ATOM 950 O O . ASN A 1 119 ? 1.652 15.198 -15.808 1.00 95.00 119 ASN A O 1
ATOM 954 N N . MET A 1 120 ? 3.599 14.124 -16.071 1.00 94.06 120 MET A N 1
ATOM 955 C CA . MET A 1 120 ? 3.875 14.039 -14.636 1.00 94.06 120 MET A CA 1
ATOM 956 C C . MET A 1 120 ? 4.130 15.424 -14.034 1.00 94.06 120 MET A C 1
ATOM 958 O O . MET A 1 120 ? 3.596 15.733 -12.969 1.00 94.06 120 MET A O 1
ATOM 962 N N . MET A 1 121 ? 4.914 16.262 -14.714 1.00 95.38 121 MET A N 1
ATOM 963 C CA . MET A 1 121 ? 5.175 17.635 -14.290 1.00 95.38 121 MET A CA 1
ATOM 964 C C . MET A 1 121 ? 3.881 18.455 -14.228 1.00 95.38 121 MET A C 1
ATOM 966 O O . MET A 1 121 ? 3.661 19.149 -13.237 1.00 95.38 121 MET A O 1
ATOM 970 N N . ASP A 1 122 ? 2.991 18.307 -15.209 1.00 96.19 122 ASP A N 1
ATOM 971 C CA . ASP A 1 122 ? 1.681 18.965 -15.223 1.00 96.19 122 ASP A CA 1
ATOM 972 C C . ASP A 1 122 ? 0.795 18.499 -14.059 1.00 96.19 122 ASP A C 1
ATOM 974 O O . ASP A 1 122 ? 0.147 19.313 -13.398 1.00 96.19 122 ASP A O 1
ATOM 978 N N . SER A 1 123 ? 0.815 17.202 -13.732 1.00 94.38 123 SER A N 1
ATOM 979 C CA . SER A 1 123 ? 0.110 16.671 -12.560 1.00 94.38 123 SER A CA 1
ATOM 980 C C . SER A 1 123 ? 0.661 17.237 -11.249 1.00 94.38 123 SER A C 1
ATOM 982 O O . SER A 1 123 ? -0.117 17.576 -10.356 1.00 94.38 123 SER A O 1
ATOM 984 N N . VAL A 1 124 ? 1.986 17.346 -11.113 1.00 95.81 124 VAL A N 1
ATOM 985 C CA . VAL A 1 124 ? 2.629 17.933 -9.925 1.00 95.81 124 VAL A CA 1
ATOM 986 C C . VAL A 1 124 ? 2.303 19.421 -9.823 1.00 95.81 124 VAL A C 1
ATOM 988 O O . VAL A 1 124 ? 2.002 19.907 -8.734 1.00 95.81 124 VAL A O 1
ATOM 991 N N . LEU A 1 125 ? 2.302 20.141 -10.945 1.00 96.38 125 LEU A N 1
ATOM 992 C CA . LEU A 1 125 ? 1.935 21.552 -10.995 1.00 96.38 125 LEU A CA 1
ATOM 993 C C . LEU A 1 125 ? 0.468 21.758 -10.593 1.00 96.38 125 LEU A C 1
ATOM 995 O O . LEU A 1 125 ? 0.171 22.607 -9.754 1.00 96.38 125 LEU A O 1
ATOM 999 N N . SER A 1 126 ? -0.443 20.942 -11.127 1.00 96.06 126 SER A N 1
ATOM 1000 C CA . SER A 1 126 ? -1.860 20.949 -10.751 1.00 96.06 126 SER A CA 1
ATOM 1001 C C . SER A 1 126 ? -2.047 20.678 -9.255 1.00 96.06 126 SER A C 1
ATOM 1003 O O . SER A 1 126 ? -2.765 21.412 -8.572 1.00 96.06 126 SER A O 1
ATOM 1005 N N . GLN A 1 127 ? -1.334 19.688 -8.710 1.00 95.38 127 GLN A N 1
ATOM 1006 C CA . GLN A 1 127 ? -1.357 19.394 -7.280 1.00 95.38 127 GLN A CA 1
ATOM 1007 C C . GLN A 1 127 ? -0.809 20.561 -6.446 1.00 95.38 127 GLN A C 1
ATOM 1009 O O . GLN A 1 127 ? -1.385 20.895 -5.412 1.00 95.38 127 GLN A O 1
ATOM 1014 N N . ALA A 1 128 ? 0.267 21.214 -6.889 1.00 94.69 128 ALA A N 1
ATOM 1015 C CA . ALA A 1 128 ? 0.828 22.379 -6.214 1.00 94.69 128 ALA A CA 1
ATOM 1016 C C . ALA A 1 128 ? -0.161 23.558 -6.181 1.00 94.69 128 ALA A C 1
ATOM 1018 O O . ALA A 1 128 ? -0.299 24.202 -5.138 1.00 94.69 128 ALA A O 1
ATOM 1019 N N . TYR A 1 129 ? -0.896 23.804 -7.272 1.00 95.06 129 TYR A N 1
ATOM 1020 C CA . TYR A 1 129 ? -1.975 24.798 -7.298 1.00 95.06 129 TYR A CA 1
ATOM 1021 C C . TYR A 1 129 ? -3.101 24.449 -6.319 1.00 95.06 129 TYR A C 1
ATOM 1023 O O . TYR A 1 129 ? -3.491 25.304 -5.523 1.00 95.06 129 TYR A O 1
ATOM 1031 N N . ALA A 1 130 ? -3.560 23.195 -6.300 1.00 94.31 130 ALA A N 1
ATOM 1032 C CA . ALA A 1 130 ? -4.589 22.743 -5.361 1.00 94.31 130 ALA A CA 1
ATOM 1033 C C . ALA A 1 130 ? -4.143 22.881 -3.893 1.00 94.31 130 ALA A C 1
ATOM 1035 O O . ALA A 1 130 ? -4.923 23.275 -3.026 1.00 94.31 130 ALA A O 1
ATOM 1036 N N . VAL A 1 131 ? -2.868 22.604 -3.597 1.00 94.06 131 VAL A N 1
ATOM 1037 C CA . VAL A 1 131 ? -2.291 22.795 -2.257 1.00 94.06 131 VAL A CA 1
ATOM 1038 C C . VAL A 1 131 ? -2.236 24.278 -1.882 1.00 94.06 131 VAL A C 1
ATOM 1040 O O . VAL A 1 131 ? -2.573 24.627 -0.749 1.00 94.06 131 VAL A O 1
ATOM 1043 N N . ASN A 1 132 ? -1.855 25.155 -2.815 1.00 94.69 132 ASN A N 1
ATOM 1044 C CA . ASN A 1 132 ? -1.839 26.602 -2.595 1.00 94.69 132 ASN A CA 1
ATOM 1045 C C . ASN A 1 132 ? -3.242 27.138 -2.263 1.00 94.69 132 ASN A C 1
ATOM 1047 O O . ASN A 1 132 ? -3.415 27.850 -1.273 1.00 94.69 132 ASN A O 1
ATOM 1051 N N . GLU A 1 133 ? -4.251 26.718 -3.026 1.00 94.56 133 GLU A N 1
ATOM 1052 C CA . GLU A 1 133 ? -5.652 27.059 -2.777 1.00 94.56 133 GLU A CA 1
ATOM 1053 C C . GLU A 1 133 ? -6.130 26.528 -1.413 1.00 94.56 133 GLU A C 1
ATOM 1055 O O . GLU A 1 133 ? -6.710 27.268 -0.614 1.00 94.56 133 GLU A O 1
ATOM 1060 N N . SER A 1 134 ? -5.792 25.276 -1.088 1.00 94.00 134 SER A N 1
ATOM 1061 C CA . SER A 1 134 ? -6.042 24.673 0.226 1.00 94.00 134 SER A CA 1
ATOM 1062 C C . SER A 1 134 ? -5.438 25.502 1.365 1.00 94.00 134 SER A C 1
ATOM 1064 O O . SER A 1 134 ? -6.103 25.708 2.380 1.00 94.00 134 SER A O 1
ATOM 1066 N N . PHE A 1 135 ? -4.217 26.033 1.222 1.00 94.75 135 PHE A N 1
ATOM 1067 C CA . PHE A 1 135 ? -3.639 26.928 2.232 1.00 94.75 135 PHE A CA 1
ATOM 1068 C C . PHE A 1 135 ? -4.437 28.228 2.391 1.00 94.75 135 PHE A C 1
ATOM 1070 O O . PHE A 1 135 ? -4.568 28.725 3.513 1.00 94.75 135 PHE A O 1
ATOM 1077 N N . GLY A 1 136 ? -5.020 28.748 1.308 1.00 93.88 136 GLY A N 1
ATOM 1078 C CA . GLY A 1 136 ? -5.969 29.861 1.352 1.00 93.88 136 GLY A CA 1
ATOM 1079 C C . GLY A 1 136 ? -7.174 29.557 2.247 1.00 93.88 136 GLY A C 1
ATOM 1080 O O . GLY A 1 136 ? -7.426 30.287 3.212 1.00 93.88 136 GLY A O 1
ATOM 1081 N N . PHE A 1 137 ? -7.856 28.434 2.000 1.00 93.88 137 PHE A N 1
ATOM 1082 C CA . PHE A 1 137 ? -8.999 27.988 2.810 1.00 93.88 137 PHE A CA 1
ATOM 1083 C C . PHE A 1 137 ? -8.616 27.663 4.260 1.00 93.88 137 PHE A C 1
ATOM 1085 O O . PHE A 1 137 ? -9.348 27.999 5.197 1.00 93.88 137 PHE A O 1
ATOM 1092 N N . GLN A 1 138 ? -7.451 27.048 4.482 1.00 93.06 138 GLN A N 1
ATOM 1093 C CA . GLN A 1 138 ? -6.936 26.775 5.826 1.00 93.06 138 GLN A CA 1
ATOM 1094 C C . GLN A 1 138 ? -6.689 28.073 6.600 1.00 93.06 138 GLN A C 1
ATOM 1096 O O . GLN A 1 138 ? -7.039 28.155 7.777 1.00 93.06 138 GLN A O 1
ATOM 1101 N N . ARG A 1 139 ? -6.152 29.117 5.952 1.00 94.81 139 ARG A N 1
ATOM 1102 C CA . ARG A 1 139 ? -5.940 30.429 6.581 1.00 94.8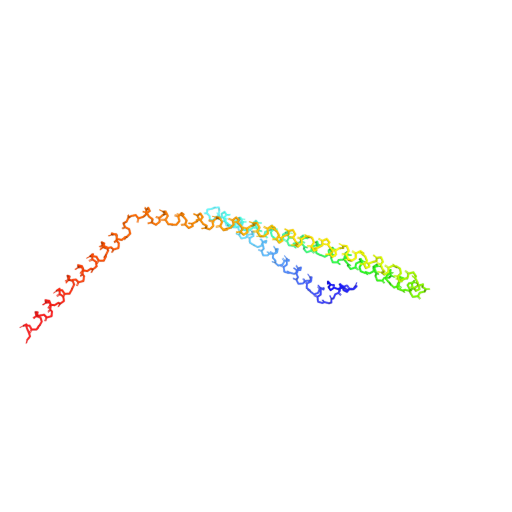1 139 ARG A CA 1
ATOM 1103 C C . ARG A 1 139 ? -7.255 31.066 7.019 1.00 94.81 139 ARG A C 1
ATOM 1105 O O . ARG A 1 139 ? -7.338 31.584 8.133 1.00 94.81 139 ARG A O 1
ATOM 1112 N N . GLU A 1 140 ? -8.279 31.020 6.173 1.00 94.19 140 GLU A N 1
ATOM 1113 C CA . GLU A 1 140 ? -9.614 31.518 6.519 1.00 94.19 140 GLU A CA 1
ATOM 1114 C C . GLU A 1 140 ? -10.228 30.722 7.679 1.00 94.19 140 GLU A C 1
ATOM 1116 O O . GLU A 1 140 ? -10.733 31.302 8.645 1.00 94.19 140 GLU A O 1
ATOM 1121 N N . THR A 1 141 ? -10.101 29.396 7.637 1.00 93.81 141 THR A N 1
ATOM 1122 C CA . THR A 1 141 ? -10.572 28.505 8.701 1.00 93.81 141 THR A CA 1
ATOM 1123 C C . THR A 1 141 ? -9.886 28.829 10.028 1.00 93.81 141 THR A C 1
ATOM 1125 O O . THR A 1 141 ? -10.569 29.025 11.033 1.00 93.81 141 THR A O 1
ATOM 1128 N N . LEU A 1 142 ? -8.560 28.984 10.048 1.00 94.19 142 LEU A N 1
ATOM 1129 C CA . LEU A 1 142 ? -7.804 29.381 11.240 1.00 94.19 142 LEU A CA 1
ATOM 1130 C C . LEU A 1 142 ? -8.218 30.762 11.761 1.00 94.19 142 LEU A C 1
ATOM 1132 O O . LEU A 1 142 ? -8.367 30.938 12.971 1.00 94.19 142 LEU A O 1
ATOM 1136 N N . ALA A 1 143 ? -8.468 31.730 10.876 1.00 94.50 143 ALA A N 1
ATOM 1137 C CA . ALA A 1 143 ? -8.987 33.036 11.274 1.00 94.50 143 ALA A CA 1
ATOM 1138 C C . ALA A 1 143 ? -10.383 32.921 11.914 1.00 94.50 143 ALA A C 1
ATOM 1140 O O . ALA A 1 143 ? -10.660 33.570 12.925 1.00 94.50 143 ALA A O 1
ATOM 1141 N N . SER A 1 144 ? -11.254 32.060 11.377 1.00 93.06 144 SER A N 1
ATOM 1142 C CA . SER A 1 144 ? -12.577 31.787 11.951 1.00 93.06 144 SER A CA 1
ATOM 1143 C C . SER A 1 144 ? -12.490 31.103 13.319 1.00 93.06 144 SER A C 1
ATOM 1145 O O . SER A 1 144 ? -13.216 31.479 14.24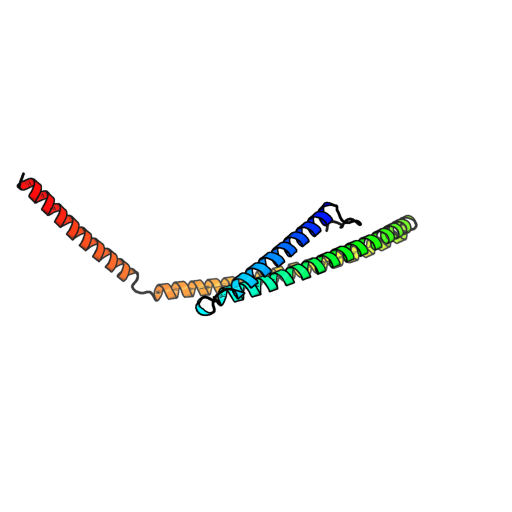0 1.00 93.06 144 SER A O 1
ATOM 1147 N N . ILE A 1 145 ? -11.559 30.156 13.483 1.00 93.06 145 ILE A N 1
ATOM 1148 C CA . ILE A 1 145 ? -11.281 29.479 14.752 1.00 93.06 145 ILE A CA 1
ATOM 1149 C C . ILE A 1 145 ? -10.794 30.502 15.772 1.00 93.06 145 ILE A C 1
ATOM 1151 O O . ILE A 1 145 ? -11.320 30.542 16.879 1.00 93.06 145 ILE A O 1
ATOM 1155 N N . ASN A 1 146 ? -9.858 31.376 15.396 1.00 91.75 146 ASN A N 1
ATOM 1156 C CA . ASN A 1 146 ? -9.367 32.436 16.272 1.00 91.75 146 ASN A CA 1
ATOM 1157 C C . ASN A 1 146 ? -10.515 33.350 16.734 1.00 91.75 146 ASN A C 1
ATOM 1159 O O . ASN A 1 146 ? -10.694 33.540 17.935 1.00 91.75 146 ASN A O 1
ATOM 1163 N N . ARG A 1 147 ? -11.373 33.810 15.811 1.00 89.50 147 ARG A N 1
ATOM 1164 C CA . ARG A 1 147 ? -12.567 34.606 16.153 1.00 89.50 147 ARG A CA 1
ATOM 1165 C C . ARG A 1 147 ? -13.507 33.867 17.108 1.00 89.50 147 ARG A C 1
ATOM 1167 O O . ARG A 1 147 ? -14.001 34.478 18.051 1.00 89.50 147 ARG A O 1
ATOM 1174 N N . ARG A 1 148 ? -13.743 32.567 16.899 1.00 90.19 148 ARG A N 1
ATOM 1175 C CA . ARG A 1 148 ? -14.575 31.737 17.790 1.00 90.19 148 ARG A CA 1
ATOM 1176 C C . ARG A 1 148 ? -13.936 31.532 19.161 1.00 90.19 148 ARG A C 1
ATOM 1178 O O . ARG A 1 148 ? -14.652 31.602 20.147 1.00 90.19 148 ARG A O 1
ATOM 1185 N N . ILE A 1 149 ? -12.622 31.317 19.241 1.00 87.31 149 ILE A N 1
ATOM 1186 C CA . ILE A 1 149 ? -11.888 31.194 20.511 1.00 87.31 149 ILE A CA 1
ATOM 1187 C C . ILE A 1 149 ? -11.962 32.506 21.289 1.00 87.31 149 ILE A C 1
ATOM 1189 O O . ILE A 1 149 ? -12.302 32.492 22.467 1.00 87.31 149 ILE A O 1
ATOM 1193 N N . VAL A 1 150 ? -11.699 33.640 20.634 1.00 85.88 150 VAL A N 1
ATOM 1194 C CA . VAL A 1 150 ? -11.801 34.970 21.253 1.00 85.88 150 VAL A CA 1
ATOM 1195 C C . VAL A 1 150 ? -13.242 35.255 21.689 1.00 85.88 150 VAL A C 1
ATOM 1197 O O . VAL A 1 150 ? -13.459 35.736 22.798 1.00 85.88 150 VAL A O 1
ATOM 1200 N N . GLY A 1 151 ? -14.231 34.903 20.862 1.00 83.31 151 GLY A N 1
ATOM 1201 C CA . GLY A 1 151 ? -15.653 35.023 21.193 1.00 83.31 151 GLY A CA 1
ATOM 1202 C C . GLY A 1 151 ? -16.099 34.112 22.343 1.00 83.31 151 GLY A C 1
ATOM 1203 O O . GLY A 1 151 ? -16.867 34.533 23.199 1.00 83.31 151 GLY A O 1
ATOM 1204 N N . ALA A 1 152 ? -15.593 32.881 22.417 1.00 80.94 152 ALA A N 1
ATOM 1205 C CA . ALA A 1 152 ? -15.857 31.974 23.531 1.00 80.94 152 ALA A CA 1
ATOM 1206 C C . ALA A 1 152 ? -15.179 32.472 24.814 1.00 80.94 152 ALA A C 1
ATOM 1208 O O . ALA A 1 152 ? -15.800 32.481 25.869 1.00 80.94 152 ALA A O 1
ATOM 1209 N N . ALA A 1 153 ? -13.938 32.958 24.729 1.00 75.50 153 ALA A N 1
ATOM 1210 C CA . ALA A 1 153 ? -13.233 33.550 25.861 1.00 75.50 153 ALA A CA 1
ATOM 1211 C C . ALA A 1 153 ? -13.959 34.791 26.412 1.00 75.50 153 ALA A C 1
ATOM 1213 O O . ALA A 1 153 ? -14.007 34.970 27.627 1.00 75.50 153 ALA A O 1
ATOM 1214 N N . SER A 1 154 ? -14.574 35.614 25.552 1.00 70.06 154 SER A N 1
ATOM 1215 C CA . SER A 1 154 ? -15.388 36.757 25.987 1.00 70.06 154 SER A CA 1
ATOM 1216 C C . SER A 1 154 ? -16.770 36.356 26.525 1.00 70.06 154 SER A C 1
ATOM 1218 O O . SER A 1 154 ? -17.300 37.039 27.400 1.00 70.06 154 SER A O 1
ATOM 1220 N N . GLN A 1 155 ? -17.329 35.228 26.068 1.00 68.81 155 GLN A N 1
ATOM 1221 C CA . GLN A 1 155 ? -18.567 34.621 26.580 1.00 68.81 155 GLN A CA 1
ATOM 1222 C C . GLN A 1 155 ? -18.385 33.728 27.811 1.00 68.81 155 GLN A C 1
ATOM 1224 O O . GLN A 1 155 ? -19.381 33.237 28.343 1.00 68.81 155 GLN A O 1
ATOM 1229 N N . ILE A 1 156 ? -17.165 33.571 28.332 1.00 61.94 156 ILE A N 1
ATOM 1230 C CA . ILE A 1 156 ? -16.941 33.061 29.688 1.00 61.94 156 ILE A CA 1
ATOM 1231 C C . ILE A 1 156 ? -16.659 34.251 30.636 1.00 61.94 156 ILE A C 1
ATOM 1233 O O . ILE A 1 156 ? -15.558 34.372 31.187 1.00 61.94 156 ILE A O 1
ATOM 1237 N N . PRO A 1 157 ? -17.620 35.172 30.876 1.00 57.81 157 PRO A N 1
ATOM 1238 C CA . PRO A 1 157 ? -17.483 36.127 31.957 1.00 57.81 157 PRO A CA 1
ATOM 1239 C C . PRO A 1 157 ? -17.551 35.355 33.276 1.00 57.81 157 PRO A C 1
ATOM 1241 O O . PRO A 1 157 ? -18.509 34.643 33.567 1.00 57.81 157 PRO A O 1
ATOM 1244 N N . GLY A 1 158 ? -16.513 35.493 34.098 1.00 58.97 158 GLY A N 1
ATOM 1245 C CA . GLY A 1 158 ? -16.530 34.971 35.461 1.00 58.97 158 GLY A CA 1
ATOM 1246 C C . GLY A 1 158 ? -15.570 33.827 35.766 1.00 58.97 158 GLY A C 1
ATOM 1247 O O . GLY A 1 158 ? -15.526 33.440 36.927 1.00 58.97 158 GLY A O 1
ATOM 1248 N N . VAL A 1 159 ? -14.723 33.360 34.836 1.00 65.38 159 VAL A N 1
ATOM 1249 C CA . VAL A 1 159 ? -13.547 32.538 35.219 1.00 65.38 159 VAL A CA 1
ATOM 1250 C C . VAL A 1 159 ? -12.677 33.307 36.207 1.00 65.38 159 VAL A C 1
ATOM 1252 O O . VAL A 1 159 ? -12.313 32.764 37.244 1.00 65.38 159 VAL A O 1
ATOM 1255 N N . ASN A 1 160 ? -12.454 34.605 35.971 1.00 65.25 160 ASN A N 1
ATOM 1256 C CA . ASN A 1 160 ? -11.716 35.448 36.912 1.00 65.25 160 ASN A CA 1
ATOM 1257 C C . ASN A 1 160 ? -12.425 35.535 38.281 1.00 65.25 160 ASN A C 1
ATOM 1259 O O . ASN A 1 160 ? -11.789 35.431 39.324 1.00 65.25 160 ASN A O 1
ATOM 1263 N N . ASN A 1 161 ? -13.761 35.622 38.302 1.00 70.75 161 ASN A N 1
ATOM 1264 C CA . ASN A 1 161 ? -14.538 35.650 39.548 1.00 70.75 161 ASN A CA 1
ATOM 1265 C C . ASN A 1 161 ? -14.580 34.288 40.264 1.00 70.75 161 ASN A C 1
ATOM 1267 O O . ASN A 1 161 ? -14.556 34.252 41.493 1.00 70.75 161 ASN A O 1
ATOM 1271 N N . LEU A 1 162 ? -14.625 33.173 39.532 1.00 71.12 162 LEU A N 1
ATOM 1272 C CA . LEU A 1 162 ? -14.564 31.815 40.079 1.00 71.12 162 LEU A CA 1
ATOM 1273 C C . LEU A 1 162 ? -13.175 31.524 40.653 1.00 71.12 162 LEU A C 1
ATOM 1275 O O . LEU A 1 162 ? -13.080 31.067 41.789 1.00 71.12 162 LEU A O 1
ATOM 1279 N N . ILE A 1 163 ? -12.109 31.879 39.930 1.00 73.19 163 ILE A N 1
ATOM 1280 C CA . ILE A 1 163 ? -10.722 31.801 40.408 1.00 73.19 163 ILE A CA 1
ATOM 1281 C C . ILE A 1 163 ? -10.543 32.659 41.669 1.00 73.19 163 ILE A C 1
ATOM 1283 O O . ILE A 1 163 ? -10.000 32.174 42.662 1.00 73.19 163 ILE A O 1
ATOM 1287 N N . ASN A 1 164 ? -11.079 33.885 41.687 1.00 75.38 164 ASN A N 1
ATOM 1288 C CA . ASN A 1 164 ? -11.030 34.766 42.858 1.00 75.38 164 ASN A CA 1
ATOM 1289 C C . ASN A 1 164 ? -11.840 34.226 44.051 1.00 75.38 164 ASN A C 1
ATOM 1291 O O . ASN A 1 164 ? -11.408 34.340 45.196 1.00 75.38 164 ASN A O 1
ATOM 1295 N N . LYS A 1 165 ? -12.996 33.590 43.822 1.00 80.06 165 LYS A N 1
ATOM 1296 C CA . LYS A 1 165 ? -13.769 32.935 44.894 1.00 80.06 165 LYS A CA 1
ATOM 1297 C C . LYS A 1 165 ? -13.042 31.714 45.464 1.00 80.06 165 LYS A C 1
ATOM 1299 O O . LYS A 1 165 ? -13.064 31.508 46.679 1.00 80.06 165 LYS A O 1
ATOM 1304 N N . ILE A 1 166 ? -12.378 30.928 44.615 1.00 81.56 166 ILE A N 1
ATOM 1305 C CA . ILE A 1 166 ? -11.581 29.766 45.031 1.00 81.56 166 ILE A CA 1
ATOM 1306 C C . ILE A 1 166 ? -10.365 30.218 45.854 1.00 81.56 166 ILE A C 1
ATOM 1308 O O . IL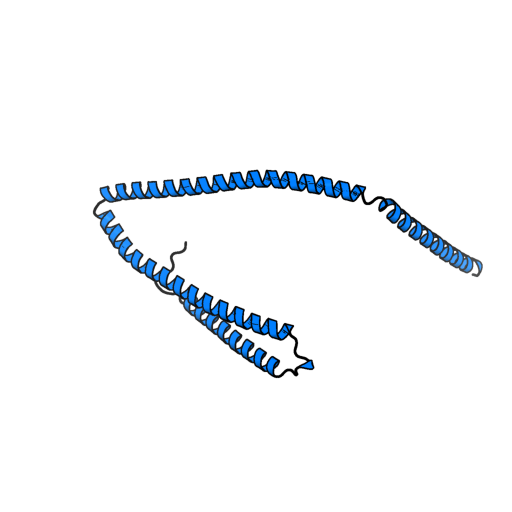E A 1 166 ? -10.119 29.672 46.933 1.00 81.56 166 ILE A O 1
ATOM 1312 N N . SER A 1 167 ? -9.641 31.249 45.406 1.00 81.88 167 SER A N 1
ATOM 1313 C CA . SER A 1 167 ? -8.481 31.783 46.132 1.00 81.88 167 SER A CA 1
ATOM 1314 C C . SER A 1 167 ? -8.875 32.426 47.469 1.00 81.88 167 SER A C 1
ATOM 1316 O O . SER A 1 167 ? -8.206 32.198 48.480 1.00 81.88 167 SER A O 1
ATOM 1318 N N . ALA A 1 168 ? -10.006 33.139 47.525 1.00 84.19 168 ALA A N 1
ATOM 1319 C CA . ALA A 1 168 ? -10.532 33.724 48.758 1.00 84.19 168 ALA A CA 1
ATOM 1320 C C . ALA A 1 168 ? -10.929 32.662 49.797 1.00 84.19 168 ALA A C 1
ATOM 1322 O O . ALA A 1 168 ? -10.655 32.833 50.987 1.00 84.19 168 ALA A O 1
ATOM 1323 N N . LYS A 1 169 ? -11.535 31.543 49.369 1.00 86.69 169 LYS A N 1
ATOM 1324 C CA . LYS A 1 169 ? -11.850 30.424 50.272 1.00 86.69 169 LYS A CA 1
ATOM 1325 C C . LYS A 1 169 ? -10.575 29.809 50.851 1.00 86.69 169 LYS A C 1
ATOM 1327 O O . LYS A 1 169 ? -10.453 29.730 52.068 1.00 86.69 169 LYS A O 1
ATOM 1332 N N . ARG A 1 170 ? -9.591 29.500 49.998 1.00 86.62 170 ARG A N 1
ATOM 1333 C CA . ARG A 1 170 ? -8.303 28.924 50.419 1.00 86.62 170 ARG A CA 1
ATOM 1334 C C . ARG A 1 170 ? -7.542 29.825 51.401 1.00 86.62 170 ARG A C 1
ATOM 1336 O O . ARG A 1 170 ? -6.933 29.322 52.339 1.00 86.62 170 ARG A O 1
ATOM 1343 N N . ARG A 1 171 ? -7.605 31.152 51.223 1.00 87.88 171 ARG A N 1
ATOM 1344 C CA . ARG A 1 171 ? -6.999 32.122 52.151 1.00 87.88 171 ARG A CA 1
ATOM 1345 C C . ARG A 1 171 ? -7.668 32.107 53.527 1.00 87.88 171 ARG A C 1
ATOM 1347 O O . ARG A 1 171 ? -6.961 32.159 54.527 1.00 87.88 171 ARG A O 1
ATOM 1354 N N . ARG A 1 172 ? -9.002 32.023 53.594 1.00 90.06 172 ARG A N 1
ATOM 1355 C CA . ARG A 1 172 ? -9.720 31.923 54.878 1.00 90.06 172 ARG A CA 1
ATOM 1356 C C . ARG A 1 172 ? -9.382 30.632 55.613 1.00 90.06 172 ARG A C 1
ATOM 1358 O O . ARG A 1 172 ? -9.067 30.699 56.795 1.00 90.06 172 ARG A O 1
ATOM 1365 N N . ASP A 1 173 ? -9.371 29.504 54.909 1.00 92.00 173 ASP A N 1
ATOM 1366 C CA . ASP A 1 173 ? -9.036 28.206 55.506 1.00 92.00 173 ASP A CA 1
ATOM 1367 C C . ASP A 1 173 ? -7.595 28.208 56.055 1.00 92.00 173 ASP A C 1
ATOM 1369 O O . ASP A 1 173 ? -7.349 27.730 57.160 1.00 92.00 173 ASP A O 1
ATOM 1373 N N . GLY A 1 174 ? -6.654 28.841 55.340 1.00 90.62 174 GLY A N 1
ATOM 1374 C CA . GLY A 1 174 ? -5.278 29.030 55.810 1.00 90.62 174 GLY A CA 1
ATOM 1375 C C . GLY A 1 174 ? -5.159 29.931 57.046 1.00 90.62 174 GLY A C 1
ATOM 1376 O O . GLY A 1 174 ? -4.373 29.627 57.939 1.00 90.62 174 GLY A O 1
ATOM 1377 N N . ILE A 1 175 ? -5.953 31.006 57.132 1.00 92.19 175 ILE A N 1
ATOM 1378 C CA . ILE A 1 175 ? -5.981 31.878 58.318 1.00 92.19 175 ILE A CA 1
ATOM 1379 C C . ILE A 1 175 ? -6.522 31.112 59.526 1.00 92.19 175 ILE A C 1
ATOM 1381 O O . ILE A 1 175 ? -5.888 31.156 60.571 1.00 92.19 175 ILE A O 1
ATOM 1385 N N . ILE A 1 176 ? -7.640 30.389 59.378 1.00 92.50 176 ILE A N 1
ATOM 1386 C CA . ILE A 1 176 ? -8.266 29.611 60.462 1.00 92.50 176 ILE A CA 1
ATOM 1387 C C . ILE A 1 176 ? -7.312 28.530 60.978 1.00 92.50 176 ILE A C 1
ATOM 1389 O O . ILE A 1 176 ? -7.142 28.373 62.186 1.00 92.50 176 ILE A O 1
ATOM 1393 N N . LEU A 1 177 ? -6.663 27.800 60.068 1.00 92.75 177 LEU A N 1
ATOM 1394 C CA . LEU A 1 177 ? -5.693 26.774 60.439 1.00 92.75 177 LEU A CA 1
ATOM 1395 C C . LEU A 1 177 ? -4.468 27.390 61.134 1.00 92.75 177 LEU A C 1
ATOM 1397 O O . LEU A 1 177 ? -4.004 26.866 62.144 1.00 92.75 177 LEU A O 1
ATOM 1401 N N . GLY A 1 178 ? -3.974 28.523 60.626 1.00 93.19 178 GLY A N 1
ATOM 1402 C CA . GLY A 1 178 ? -2.849 29.250 61.209 1.00 93.19 178 GLY A CA 1
ATOM 1403 C C . GLY A 1 178 ? -3.134 29.771 62.619 1.00 93.19 178 GLY A C 1
ATOM 1404 O O . GLY A 1 178 ? -2.307 29.582 63.511 1.00 93.19 178 GLY A O 1
ATOM 1405 N N . THR A 1 179 ? -4.305 30.373 62.862 1.00 93.88 179 THR A N 1
ATOM 1406 C CA . THR A 1 179 ? -4.697 30.811 64.212 1.00 93.88 179 THR A CA 1
ATOM 1407 C C . THR A 1 179 ? -4.899 29.637 65.158 1.00 93.88 179 THR A C 1
ATOM 1409 O O . THR A 1 179 ? -4.477 29.730 66.307 1.00 93.88 179 THR A O 1
ATOM 1412 N N . PHE A 1 180 ? -5.479 28.527 64.696 1.00 95.38 180 PHE A N 1
ATOM 1413 C CA . PHE A 1 180 ? -5.637 27.326 65.518 1.00 95.38 180 PHE A CA 1
ATOM 1414 C C . PHE A 1 180 ? -4.284 26.780 65.992 1.00 95.38 180 PHE A C 1
ATOM 1416 O O . PHE A 1 180 ? -4.076 26.602 67.192 1.00 95.38 180 PHE A O 1
ATOM 1423 N N . ILE A 1 181 ? -3.331 26.609 65.069 1.00 93.56 181 ILE A N 1
ATOM 1424 C CA . ILE A 1 181 ? -1.967 26.167 65.396 1.00 93.56 181 ILE A CA 1
ATOM 1425 C C . ILE A 1 181 ? -1.290 27.165 66.346 1.00 93.56 181 ILE A C 1
ATOM 1427 O O . ILE A 1 181 ? -0.708 26.757 67.348 1.00 93.56 181 ILE A O 1
ATOM 1431 N N . GLY A 1 182 ? -1.404 28.470 66.076 1.00 93.94 182 GLY A N 1
ATOM 1432 C CA . GLY A 1 182 ? -0.820 29.517 66.916 1.00 93.94 182 GLY A CA 1
ATOM 1433 C C . GLY A 1 182 ? -1.341 29.503 68.357 1.00 93.94 182 GLY A C 1
ATOM 1434 O O . GLY A 1 182 ? -0.546 29.584 69.292 1.00 93.94 182 GLY A O 1
ATOM 1435 N N . ILE A 1 183 ? -2.654 29.344 68.550 1.00 94.31 183 ILE A N 1
ATOM 1436 C CA . ILE A 1 183 ? -3.275 29.257 69.882 1.00 94.31 183 ILE A CA 1
ATOM 1437 C C . ILE A 1 183 ? -2.815 27.994 70.613 1.00 94.31 183 ILE A C 1
ATOM 1439 O O . ILE A 1 183 ? -2.440 28.077 71.783 1.00 94.31 183 ILE A O 1
ATOM 1443 N N . CYS A 1 184 ? -2.794 26.840 69.938 1.00 88.75 184 CYS A N 1
ATOM 1444 C CA . CYS A 1 184 ? -2.306 25.595 70.530 1.00 88.75 184 CYS A CA 1
ATOM 1445 C C . CYS A 1 184 ? -0.842 25.714 70.981 1.00 88.75 184 CYS A C 1
ATOM 1447 O O . CYS A 1 184 ? -0.515 25.326 72.100 1.00 88.75 184 CYS A O 1
ATOM 1449 N N . CYS A 1 185 ? 0.029 26.300 70.154 1.00 90.56 185 CYS A N 1
ATOM 1450 C CA . CYS A 1 185 ? 1.426 26.542 70.514 1.00 90.56 185 CYS A CA 1
ATOM 1451 C C . CYS A 1 185 ? 1.571 27.501 71.707 1.00 90.56 185 CYS A C 1
ATOM 1453 O O . CYS A 1 185 ? 2.380 27.237 72.595 1.00 90.56 185 CYS A O 1
ATOM 1455 N N . LEU A 1 186 ? 0.779 28.578 71.765 1.00 90.75 186 LEU A N 1
ATOM 1456 C CA . LEU A 1 186 ? 0.781 29.513 72.896 1.00 90.75 186 LEU A CA 1
ATOM 1457 C C . LEU A 1 186 ? 0.325 28.849 74.198 1.00 90.75 186 LEU A C 1
ATOM 1459 O O . LEU A 1 186 ? 0.969 29.035 75.225 1.00 90.75 186 LEU A O 1
ATOM 1463 N N . MET A 1 187 ? -0.745 28.049 74.163 1.00 88.88 187 MET A N 1
ATOM 1464 C CA . MET A 1 187 ? -1.202 27.300 75.338 1.00 88.88 187 MET A CA 1
ATOM 1465 C C . MET A 1 187 ? -0.120 26.357 75.860 1.00 88.88 187 MET A C 1
ATOM 1467 O O . MET A 1 187 ? 0.130 26.341 77.060 1.00 88.88 187 MET A O 1
ATOM 1471 N N . VAL A 1 188 ? 0.554 25.619 74.971 1.00 89.62 188 VAL A N 1
ATOM 1472 C CA . VAL A 1 188 ? 1.663 24.730 75.353 1.00 89.62 188 VAL A CA 1
ATOM 1473 C C . VAL A 1 188 ? 2.833 25.512 75.952 1.00 89.62 188 VAL A C 1
ATOM 1475 O O . VAL A 1 188 ? 3.464 25.021 76.880 1.00 89.62 188 VAL A O 1
ATOM 1478 N N . PHE A 1 189 ? 3.127 26.714 75.453 1.00 89.88 189 PHE A N 1
ATOM 1479 C CA . PHE A 1 189 ? 4.192 27.560 75.997 1.00 89.88 189 PHE A CA 1
ATOM 1480 C C . PHE A 1 189 ? 3.849 28.147 77.374 1.00 89.88 189 PHE A C 1
ATOM 1482 O O . PHE A 1 189 ? 4.740 28.305 78.193 1.00 89.88 189 PHE A O 1
ATOM 1489 N N . VAL A 1 190 ? 2.579 28.477 77.631 1.00 88.31 190 VAL A N 1
ATOM 1490 C CA . VAL A 1 190 ? 2.136 29.073 78.905 1.00 88.31 190 VAL A CA 1
ATOM 1491 C C . VAL A 1 190 ? 1.908 28.021 79.998 1.00 88.31 190 VAL A C 1
ATOM 1493 O O . VAL A 1 190 ? 2.122 28.310 81.170 1.00 88.31 190 VAL A O 1
ATOM 1496 N N . PHE A 1 191 ? 1.467 26.811 79.639 1.00 81.12 191 PHE A N 1
ATOM 1497 C CA . PHE A 1 191 ? 1.231 25.708 80.585 1.00 81.12 191 PHE A CA 1
ATOM 1498 C C . PHE A 1 191 ? 2.474 24.854 80.886 1.00 81.12 191 PHE A C 1
ATOM 1500 O O . PHE A 1 191 ? 2.361 23.843 81.582 1.00 81.12 191 PHE A O 1
ATOM 1507 N N . ARG A 1 192 ? 3.643 25.233 80.369 1.00 58.50 192 ARG A N 1
ATOM 1508 C CA . ARG A 1 192 ? 4.919 24.549 80.581 1.00 58.50 192 ARG A CA 1
ATOM 1509 C C . ARG A 1 192 ? 5.921 25.483 81.236 1.00 58.50 192 ARG A C 1
ATOM 1511 O O . ARG A 1 192 ? 6.694 24.970 82.071 1.00 58.50 192 ARG A O 1
#

pLDDT: mean 87.52, std 10.17, range [42.31, 97.94]

Secondary structure (DSSP, 8-state):
-PPPPSS--HHHHHHHHHHHHHHHHHHHHHHHHHHHHHTS-TTT--HHHHHHHHHHHHHHHHHHHHHHHHHHHHHHHHHHHHHHHHHHHHHHHHHHH-HHHHHHHHHHHHHHHHHHHHHHHHHHHHHHHHHHHHHHHHHHHHHHHHHHHHHHHHH-TTHHHHHHHHHHHHHHHHHHHHHHHHHHHHHHHH--

Radius of gyration: 38.18 Å; chains: 1; bounding box: 50×62×119 Å

Organism: NCBI:txid1215331

Sequence (192 aa):
MSQLPSKPSEDEIRLEAQIQDILSRRDTLISQLSRLLDSETPLTASALKQNNLSRHREVLLEHRQELKRLKATISDTRDRVNLLSNVRSDIDAYRASNPAGAEADYMLEERGRLDNSHNMMDSVLSQAYAVNESFGFQRETLASINRRIVGAASQIPGVNNLINKISAKRRRDGIILGTFIGICCLMVFVFR

Foldseek 3Di:
DPQDDLDDDPVNVVVLVVLVVVLVVLVVVLVVLVVVLVPDDPVPRDPVSVVVSVVSVVVSVVVVVVSVVVVVVSVVSSVVVVVVVVVVVVVVVVCVVPVVVVVVVVVVVVVVVVVVVVVVVVVVVVVVVVVVVVVVVVVVVVVVVVVVVVVVVVVPPCPVVVVVVVVVVVVVVVVVVVVVVVVVVVVVVVVD

InterPro domains:
  IPR023601 Golgi SNAP receptor complex, subunit 1 [PIRSF027109] (5-191)
  IPR023601 Golgi SNAP receptor complex, subunit 1 [PTHR21094] (9-190)
  IPR060289 Golgi SNAP receptor complex member, N-terminal domain [PF27017] (15-95)